Protein AF-A0A9P6MSM1-F1 (afdb_monomer_lite)

Sequence (185 aa):
TCLTVTEFERSWFKVGVAPETLRKTNLGSLKVGDAVNLERAMNAHTRFGGHMVQGHVDTTVSILSREDDGNAITFVFKVPEEYKELMNYIVPKGFICLDGTSLTVIDVDDVQRTFSIMMIAYTQTRVVMPRKALGDQVNVEVDMMGKYASKGVEAMIKRFLDGEEGEHMVAKVLDRVLAKRASSQ

Structure (mmCIF, N/CA/C/O backbone):
data_AF-A0A9P6MSM1-F1
#
_entry.id   AF-A0A9P6MSM1-F1
#
loop_
_atom_site.group_PDB
_atom_site.id
_atom_site.type_symbol
_atom_site.label_atom_id
_atom_site.label_alt_id
_atom_site.label_comp_id
_atom_site.label_asym_id
_atom_site.label_entity_id
_atom_site.label_seq_id
_atom_site.pdbx_PDB_ins_code
_atom_site.Cartn_x
_atom_site.Cartn_y
_atom_site.Cartn_z
_atom_site.occupancy
_atom_site.B_iso_or_equiv
_atom_site.auth_seq_id
_atom_site.auth_comp_id
_atom_site.auth_asym_id
_atom_site.auth_atom_id
_atom_site.pdbx_PDB_model_num
ATOM 1 N N . THR A 1 1 ? 8.212 2.099 -0.869 1.00 96.94 1 THR A N 1
ATOM 2 C CA . THR A 1 1 ? 9.236 2.114 0.194 1.00 96.94 1 THR A CA 1
ATOM 3 C C . THR A 1 1 ? 10.310 3.122 -0.141 1.00 96.94 1 THR A C 1
ATOM 5 O O . THR A 1 1 ? 10.923 2.995 -1.194 1.00 96.94 1 THR A O 1
ATOM 8 N N . CYS A 1 2 ? 10.523 4.123 0.710 1.00 97.38 2 CYS A N 1
ATOM 9 C CA . CYS A 1 2 ? 11.590 5.109 0.556 1.00 97.38 2 CYS A CA 1
ATOM 10 C C . CYS A 1 2 ? 12.937 4.476 0.927 1.00 97.38 2 CYS A C 1
ATOM 12 O O . CYS A 1 2 ? 13.056 3.856 1.983 1.00 97.38 2 CYS A O 1
ATOM 14 N N . LEU A 1 3 ? 13.934 4.604 0.049 1.00 97.94 3 LEU A N 1
ATOM 15 C CA . LEU A 1 3 ? 15.280 4.064 0.232 1.00 97.94 3 LEU A CA 1
ATOM 16 C C . LEU A 1 3 ? 16.320 5.058 -0.287 1.00 97.94 3 LEU A C 1
ATOM 18 O O . LEU A 1 3 ? 16.077 5.777 -1.257 1.00 97.94 3 LEU A O 1
ATOM 22 N N . THR A 1 4 ? 17.498 5.054 0.333 1.00 97.75 4 THR A N 1
ATOM 23 C CA . THR A 1 4 ? 18.610 5.931 -0.047 1.00 97.75 4 THR A CA 1
ATOM 24 C C . THR A 1 4 ? 19.557 5.210 -0.996 1.00 97.75 4 THR A C 1
ATOM 26 O O . THR A 1 4 ? 20.070 4.135 -0.677 1.00 97.75 4 THR A O 1
ATOM 29 N N . VAL A 1 5 ? 19.810 5.821 -2.155 1.00 98.00 5 VAL A N 1
ATOM 30 C CA . VAL A 1 5 ? 20.806 5.345 -3.121 1.00 98.00 5 VAL A CA 1
ATOM 31 C C . VAL A 1 5 ? 22.205 5.483 -2.521 1.00 98.00 5 VAL A C 1
ATOM 33 O O . VAL A 1 5 ? 22.589 6.572 -2.101 1.00 98.00 5 VAL A O 1
ATOM 36 N N . THR A 1 6 ? 22.967 4.390 -2.494 1.00 98.19 6 THR A N 1
ATOM 37 C CA . THR A 1 6 ? 24.360 4.370 -2.014 1.00 98.19 6 THR A CA 1
ATOM 38 C C . THR A 1 6 ? 25.368 4.405 -3.159 1.00 98.19 6 THR A C 1
ATOM 40 O O . THR A 1 6 ? 26.454 4.947 -2.997 1.00 98.19 6 THR A O 1
ATOM 43 N N . GLU A 1 7 ? 25.009 3.845 -4.317 1.00 98.44 7 GLU A N 1
ATOM 44 C CA . GLU A 1 7 ? 25.809 3.828 -5.549 1.00 98.44 7 GLU A CA 1
ATOM 45 C C . GLU A 1 7 ? 24.862 3.809 -6.759 1.00 98.44 7 GLU A C 1
ATOM 47 O O . GLU A 1 7 ? 23.778 3.228 -6.669 1.00 98.44 7 GLU A O 1
ATOM 52 N N . PHE A 1 8 ? 25.239 4.409 -7.890 1.00 98.31 8 PHE A N 1
ATOM 53 C CA . PHE A 1 8 ? 24.447 4.334 -9.120 1.00 98.31 8 PHE A CA 1
ATOM 54 C C . PHE A 1 8 ? 25.287 4.539 -10.379 1.00 98.31 8 PHE A C 1
ATOM 56 O O . PHE A 1 8 ? 26.340 5.165 -10.349 1.00 98.31 8 PHE A O 1
ATOM 63 N N . GLU A 1 9 ? 24.749 4.046 -11.487 1.00 98.06 9 GLU A N 1
ATOM 64 C CA . GLU A 1 9 ? 25.212 4.267 -12.853 1.00 98.06 9 GLU A CA 1
ATOM 65 C C . GLU A 1 9 ? 24.013 4.610 -13.747 1.00 98.06 9 GLU A C 1
ATOM 67 O O . GLU A 1 9 ? 22.873 4.721 -13.294 1.00 98.06 9 GLU A O 1
ATOM 72 N N . ARG A 1 10 ? 24.241 4.748 -15.058 1.00 96.44 10 ARG A N 1
ATOM 73 C CA . ARG A 1 10 ? 23.190 5.107 -16.028 1.00 96.44 10 ARG A CA 1
ATOM 74 C C . ARG A 1 10 ? 21.962 4.181 -16.007 1.00 96.44 10 ARG A C 1
ATOM 76 O O . ARG A 1 10 ? 20.865 4.642 -16.315 1.00 96.44 10 ARG A O 1
ATOM 83 N N . SER A 1 11 ? 22.139 2.893 -15.714 1.00 96.12 11 SER A N 1
ATOM 84 C CA . SER A 1 11 ? 21.084 1.870 -15.823 1.00 96.12 11 SER A CA 1
ATOM 85 C C . SER A 1 11 ? 20.820 1.083 -14.540 1.00 96.12 11 SER A C 1
ATOM 87 O O . SER A 1 11 ? 19.964 0.201 -14.548 1.00 96.12 11 SER A O 1
ATOM 89 N N . TRP A 1 12 ? 21.529 1.372 -13.447 1.00 97.62 12 TRP A N 1
ATOM 90 C CA . TRP A 1 12 ? 21.337 0.678 -12.176 1.00 97.62 12 TRP A CA 1
ATOM 91 C C . TRP A 1 12 ? 21.622 1.597 -10.992 1.00 97.62 12 TRP A C 1
ATOM 93 O O . TRP A 1 12 ? 22.351 2.577 -11.103 1.00 97.62 12 TRP A O 1
ATOM 103 N N . PHE A 1 13 ? 21.051 1.257 -9.844 1.00 98.38 13 PHE A N 1
ATOM 104 C CA . PHE A 1 13 ? 21.365 1.882 -8.568 1.00 98.38 13 PHE A CA 1
ATOM 105 C C . PHE A 1 13 ? 21.333 0.824 -7.461 1.00 98.38 13 PHE A C 1
ATOM 107 O O . PHE A 1 13 ? 20.698 -0.222 -7.602 1.00 98.38 13 PHE A O 1
ATOM 114 N N . LYS A 1 14 ? 22.050 1.085 -6.372 1.00 98.25 14 LYS A N 1
ATOM 115 C CA . LYS A 1 14 ? 22.139 0.242 -5.179 1.00 98.25 14 LYS A CA 1
ATOM 116 C C . LYS A 1 14 ? 21.557 1.000 -3.996 1.00 98.25 14 LYS A C 1
ATOM 118 O O . LYS A 1 14 ? 21.758 2.205 -3.863 1.00 98.25 14 LYS A O 1
ATOM 123 N N . VAL A 1 15 ? 20.853 0.276 -3.138 1.00 98.31 15 VAL A N 1
ATOM 124 C CA . VAL A 1 15 ? 20.252 0.786 -1.905 1.00 98.31 15 VAL A CA 1
ATOM 125 C C . VAL A 1 15 ? 20.604 -0.138 -0.750 1.00 98.31 15 VAL A C 1
ATOM 127 O O . VAL A 1 15 ? 20.690 -1.354 -0.922 1.00 98.31 15 VAL A O 1
ATOM 130 N N . GLY A 1 16 ? 20.786 0.438 0.434 1.00 97.31 16 GLY A N 1
ATOM 131 C CA . GLY A 1 16 ? 20.803 -0.323 1.680 1.00 97.31 16 GLY A CA 1
ATOM 132 C C . GLY A 1 16 ? 19.377 -0.529 2.185 1.00 97.31 16 GLY A C 1
ATOM 133 O O . GLY A 1 16 ? 18.581 0.408 2.167 1.00 97.31 16 GLY A O 1
ATOM 134 N N . VAL A 1 17 ? 19.054 -1.736 2.653 1.00 97.56 17 VAL A N 1
ATOM 135 C CA . VAL A 1 17 ? 17.736 -2.047 3.225 1.00 97.56 17 VAL A CA 1
ATOM 136 C C . VAL A 1 17 ? 17.914 -2.456 4.681 1.00 97.56 17 VAL A C 1
ATOM 138 O O . VAL A 1 17 ? 18.575 -3.448 4.984 1.00 97.56 17 VAL A O 1
ATOM 141 N N . ALA A 1 18 ? 17.352 -1.664 5.593 1.00 97.19 18 ALA A N 1
ATOM 142 C CA . ALA A 1 18 ? 17.444 -1.930 7.022 1.00 97.19 18 ALA A CA 1
ATOM 143 C C . ALA A 1 18 ? 16.576 -3.141 7.422 1.00 97.19 18 ALA A C 1
ATOM 145 O O . ALA A 1 18 ? 15.555 -3.401 6.778 1.00 97.19 18 ALA A O 1
ATOM 146 N N . PRO A 1 19 ? 16.903 -3.845 8.526 1.00 97.19 19 PRO A N 1
ATOM 147 C CA . PRO A 1 19 ? 16.102 -4.973 9.004 1.00 97.19 19 PRO A CA 1
ATOM 148 C C . PRO A 1 19 ? 14.625 -4.637 9.237 1.00 97.19 19 PRO A C 1
ATOM 150 O O . PRO A 1 19 ? 13.767 -5.464 8.954 1.00 97.19 19 PRO A O 1
ATOM 153 N N . GLU A 1 20 ? 14.314 -3.427 9.711 1.00 95.94 20 GLU A N 1
ATOM 154 C CA . GLU A 1 20 ? 12.921 -3.004 9.899 1.00 95.94 20 GLU A CA 1
ATOM 155 C C . GLU A 1 20 ? 12.161 -2.945 8.572 1.00 95.94 20 GLU A C 1
ATOM 157 O O . GLU A 1 20 ? 11.070 -3.494 8.448 1.00 95.94 20 GLU A O 1
ATOM 162 N N . THR A 1 21 ? 12.779 -2.373 7.537 1.00 97.38 21 THR A N 1
ATOM 163 C CA . THR A 1 21 ? 12.205 -2.343 6.191 1.00 97.38 21 THR A CA 1
ATOM 164 C C . THR A 1 21 ? 11.982 -3.754 5.649 1.00 97.38 21 THR A C 1
ATOM 166 O O . THR A 1 21 ? 10.931 -4.023 5.077 1.00 97.38 21 THR A O 1
ATOM 169 N N . LEU A 1 22 ? 12.924 -4.678 5.863 1.00 97.44 22 LEU A N 1
ATOM 170 C CA . LEU A 1 22 ? 12.764 -6.073 5.436 1.00 97.44 22 LEU A CA 1
ATOM 171 C C . LEU A 1 22 ? 11.600 -6.781 6.144 1.00 97.44 22 LEU A C 1
ATOM 173 O O . LEU A 1 22 ? 10.945 -7.610 5.525 1.00 97.44 22 LEU A O 1
ATOM 177 N N . ARG A 1 23 ? 11.327 -6.459 7.415 1.00 96.25 23 ARG A N 1
ATOM 178 C CA . ARG A 1 23 ? 10.205 -7.042 8.173 1.00 96.25 23 ARG A CA 1
ATOM 179 C C . ARG A 1 23 ? 8.848 -6.466 7.781 1.00 96.25 23 ARG A C 1
ATOM 181 O O . ARG A 1 23 ? 7.852 -7.173 7.860 1.00 96.25 23 ARG A O 1
ATOM 188 N N . LYS A 1 24 ? 8.801 -5.182 7.421 1.00 96.88 24 LYS A N 1
ATOM 189 C CA . LYS A 1 24 ? 7.556 -4.446 7.145 1.00 96.88 24 LYS A CA 1
ATOM 190 C C . LYS A 1 24 ? 7.115 -4.489 5.685 1.00 96.88 24 LYS A C 1
ATOM 192 O O . LYS A 1 24 ? 6.003 -4.072 5.382 1.00 96.88 24 LYS A O 1
ATOM 197 N N . THR A 1 25 ? 7.982 -4.940 4.780 1.00 98.38 25 THR A N 1
ATOM 198 C CA . THR A 1 25 ? 7.756 -4.857 3.333 1.00 98.38 25 THR A CA 1
ATOM 199 C C . THR A 1 25 ? 7.995 -6.192 2.638 1.00 98.38 25 THR A C 1
ATOM 201 O O . THR A 1 25 ? 8.687 -7.068 3.149 1.00 98.38 25 THR A O 1
ATOM 204 N N . ASN A 1 26 ? 7.503 -6.318 1.409 1.00 97.44 26 ASN A N 1
ATOM 205 C CA . ASN A 1 26 ? 7.779 -7.457 0.533 1.00 97.44 26 ASN A CA 1
ATOM 206 C C . ASN A 1 26 ? 9.215 -7.470 -0.042 1.00 97.44 26 ASN A C 1
ATOM 208 O O . ASN A 1 26 ? 9.568 -8.390 -0.781 1.00 97.44 26 ASN A O 1
ATOM 212 N N . LEU A 1 27 ? 10.074 -6.499 0.309 1.00 97.56 27 LEU A N 1
ATOM 213 C CA . LEU A 1 27 ? 11.449 -6.432 -0.199 1.00 97.56 27 LEU A CA 1
ATOM 214 C C . LEU A 1 27 ? 12.302 -7.627 0.245 1.00 97.56 27 LEU A C 1
ATOM 216 O O . LEU A 1 27 ? 13.197 -8.037 -0.487 1.00 97.56 27 LEU A O 1
ATOM 220 N N . GLY A 1 28 ? 12.016 -8.212 1.414 1.00 95.19 28 GLY A N 1
ATOM 221 C CA . GLY A 1 28 ? 12.749 -9.375 1.925 1.00 95.19 28 GLY A CA 1
ATOM 222 C C . GLY A 1 28 ? 12.537 -10.661 1.123 1.00 95.19 28 GLY A C 1
ATOM 223 O O . GLY A 1 28 ? 13.353 -11.574 1.219 1.00 95.19 28 GLY A O 1
ATOM 224 N N . SER A 1 29 ? 11.471 -10.734 0.320 1.00 95.12 29 SER A N 1
ATOM 225 C CA . SER A 1 29 ? 11.184 -11.885 -0.546 1.00 95.12 29 SER A CA 1
ATOM 226 C C . SER A 1 29 ? 11.697 -11.738 -1.979 1.00 95.12 29 SER A C 1
ATOM 228 O O . SER A 1 29 ? 11.616 -12.705 -2.737 1.00 95.12 29 SER A O 1
ATOM 230 N N . LEU A 1 30 ? 12.210 -10.560 -2.355 1.00 96.69 30 LEU A N 1
ATOM 231 C CA . LEU A 1 30 ? 12.637 -10.295 -3.726 1.00 96.69 30 LEU A CA 1
ATOM 232 C C . LEU A 1 30 ? 13.875 -11.107 -4.112 1.00 96.69 30 LEU A C 1
ATOM 234 O O . LEU A 1 30 ? 14.799 -11.309 -3.321 1.00 96.69 30 LEU A O 1
ATOM 238 N N . LYS A 1 31 ? 13.910 -11.524 -5.373 1.00 96.75 31 LYS A N 1
ATOM 239 C CA . LYS A 1 31 ? 15.008 -12.250 -6.008 1.00 96.75 31 LYS A CA 1
ATOM 240 C C . LYS A 1 31 ? 15.515 -11.492 -7.228 1.00 96.75 31 LYS A C 1
ATOM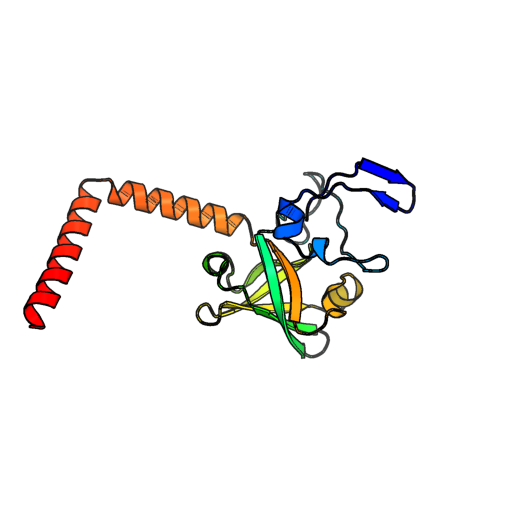 242 O O . LYS A 1 31 ? 14.861 -10.603 -7.771 1.00 96.75 31 LYS A O 1
ATOM 247 N N . VAL A 1 32 ? 16.709 -11.865 -7.684 1.00 97.38 32 VAL A N 1
ATOM 248 C CA . VAL A 1 32 ? 17.248 -11.364 -8.954 1.00 97.38 32 VAL A CA 1
ATOM 249 C C . VAL A 1 32 ? 16.262 -11.690 -10.078 1.00 97.38 32 VAL A C 1
ATOM 251 O O . VAL A 1 32 ? 15.905 -12.850 -10.266 1.00 97.38 32 VAL A O 1
ATOM 254 N N . GLY A 1 33 ? 15.852 -10.662 -10.822 1.00 96.75 33 GLY A N 1
ATOM 255 C CA . GLY A 1 33 ? 14.869 -10.766 -11.902 1.00 96.75 33 GLY A CA 1
ATOM 256 C C . GLY A 1 33 ? 13.472 -10.258 -11.536 1.00 96.75 33 GLY A C 1
ATOM 257 O O . GLY A 1 33 ? 12.689 -9.987 -12.447 1.00 96.75 33 GLY A O 1
ATOM 258 N N . ASP A 1 34 ? 13.174 -10.059 -10.249 1.00 97.12 34 ASP A N 1
ATOM 259 C CA . ASP A 1 34 ? 11.887 -9.504 -9.833 1.00 97.12 34 ASP A CA 1
ATOM 260 C C . ASP A 1 34 ? 11.754 -8.034 -10.247 1.00 97.12 34 ASP A C 1
ATOM 262 O O . ASP A 1 34 ? 12.689 -7.234 -10.153 1.00 97.12 34 ASP A O 1
ATOM 266 N N . ALA A 1 35 ? 10.556 -7.669 -10.703 1.00 96.94 35 ALA A N 1
ATOM 267 C CA . ALA A 1 35 ? 10.227 -6.296 -11.051 1.00 96.94 35 ALA A CA 1
ATOM 268 C C . ALA A 1 35 ? 9.755 -5.518 -9.815 1.00 96.94 35 ALA A C 1
ATOM 270 O O . ALA A 1 35 ? 9.014 -6.040 -8.982 1.00 96.94 35 ALA A O 1
ATOM 271 N N . VAL A 1 36 ? 10.113 -4.236 -9.747 1.00 97.75 36 VAL A N 1
ATOM 272 C CA . VAL A 1 36 ? 9.666 -3.304 -8.703 1.00 97.75 36 VAL A CA 1
ATOM 273 C C . VAL A 1 36 ? 9.123 -2.021 -9.324 1.00 97.75 36 VAL A C 1
ATOM 275 O O . VAL A 1 36 ? 9.580 -1.592 -10.386 1.00 97.75 36 VAL A O 1
ATOM 278 N N . ASN A 1 37 ? 8.160 -1.390 -8.653 1.00 98.25 37 ASN A N 1
ATOM 279 C CA . ASN A 1 37 ? 7.750 -0.028 -8.983 1.00 98.25 37 ASN A CA 1
ATOM 280 C C . ASN A 1 37 ? 8.815 0.957 -8.484 1.00 98.25 37 ASN A C 1
ATOM 282 O O . ASN A 1 37 ? 9.341 0.795 -7.382 1.00 98.25 37 ASN A O 1
ATOM 286 N N . LEU A 1 38 ? 9.109 1.987 -9.277 1.00 97.56 38 LEU A N 1
ATOM 287 C CA . LEU A 1 38 ? 10.074 3.028 -8.933 1.00 97.56 38 LEU A CA 1
ATOM 288 C C . LEU A 1 38 ? 9.452 4.406 -9.127 1.00 97.56 38 LEU A C 1
ATOM 290 O O . LEU A 1 38 ? 8.917 4.713 -10.191 1.00 97.56 38 LEU A O 1
ATOM 294 N N . GLU A 1 39 ? 9.605 5.255 -8.120 1.00 95.56 39 GLU A N 1
ATOM 295 C CA . GLU A 1 39 ? 9.261 6.670 -8.170 1.00 95.56 39 GLU A CA 1
ATOM 296 C C . GLU A 1 39 ? 10.411 7.470 -7.552 1.00 95.56 39 GLU A C 1
ATOM 298 O O . GLU A 1 39 ? 10.993 7.070 -6.543 1.00 95.56 39 GLU A O 1
ATOM 303 N N . ARG A 1 40 ? 10.791 8.584 -8.186 1.00 94.56 40 ARG A N 1
ATOM 304 C CA . ARG A 1 40 ? 11.812 9.487 -7.638 1.00 94.56 40 ARG A CA 1
ATOM 305 C C . ARG A 1 40 ? 11.180 10.383 -6.582 1.00 94.56 40 ARG A C 1
ATOM 307 O O . ARG A 1 40 ? 10.042 10.805 -6.753 1.00 94.56 40 ARG A O 1
ATOM 314 N N . ALA A 1 41 ? 11.957 10.759 -5.567 1.00 92.00 41 ALA A N 1
ATOM 315 C CA . ALA A 1 41 ? 11.545 11.796 -4.630 1.00 92.00 41 ALA A CA 1
ATOM 316 C C . ALA A 1 41 ? 11.120 13.063 -5.392 1.00 92.00 41 ALA A C 1
ATOM 318 O O . ALA A 1 41 ? 11.838 13.552 -6.272 1.00 92.00 41 ALA A O 1
ATOM 319 N N . MET A 1 42 ? 9.928 13.561 -5.074 1.00 87.00 42 MET A N 1
ATOM 320 C CA . MET A 1 42 ? 9.352 14.723 -5.736 1.00 87.00 42 MET A CA 1
ATOM 321 C C . MET A 1 42 ? 9.913 16.017 -5.150 1.00 87.00 42 MET A C 1
ATOM 323 O O . MET A 1 42 ? 10.142 16.127 -3.946 1.00 87.00 42 MET A O 1
ATOM 327 N N . ASN A 1 43 ? 10.100 17.028 -6.000 1.00 84.38 43 ASN A N 1
ATOM 328 C CA . ASN A 1 43 ? 10.367 18.380 -5.518 1.00 84.38 43 ASN A CA 1
ATOM 329 C C . ASN A 1 43 ? 9.057 19.045 -5.044 1.00 84.38 43 ASN A C 1
ATOM 331 O O . ASN A 1 43 ? 7.969 18.699 -5.510 1.00 84.38 43 ASN A O 1
ATOM 335 N N . ALA A 1 44 ? 9.164 20.037 -4.158 1.00 78.88 44 ALA A N 1
ATOM 336 C CA . ALA A 1 44 ? 8.009 20.706 -3.550 1.00 78.88 44 ALA A CA 1
ATOM 337 C C . ALA A 1 44 ? 7.135 21.512 -4.537 1.00 78.88 44 ALA A C 1
ATOM 339 O O . ALA A 1 44 ? 6.014 21.880 -4.202 1.00 78.88 44 ALA A O 1
ATOM 340 N N . HIS A 1 45 ? 7.635 21.797 -5.743 1.00 82.88 45 HIS A N 1
ATOM 341 C CA . HIS A 1 45 ? 6.950 22.608 -6.756 1.00 82.88 45 HIS A CA 1
ATOM 342 C C . HIS A 1 45 ? 6.331 21.769 -7.884 1.00 82.88 45 HIS A C 1
ATOM 344 O O . HIS A 1 45 ? 5.778 22.320 -8.835 1.00 82.88 45 HIS A O 1
ATOM 350 N N . THR A 1 46 ? 6.439 20.441 -7.812 1.00 80.69 46 THR A N 1
ATOM 351 C CA . THR A 1 46 ? 5.873 19.545 -8.821 1.00 80.69 46 THR A CA 1
ATOM 352 C C . THR A 1 46 ? 4.392 19.318 -8.550 1.00 80.69 46 THR A C 1
ATOM 354 O O . THR A 1 46 ? 3.918 19.369 -7.418 1.00 80.69 46 THR A O 1
ATOM 357 N N . ARG A 1 47 ? 3.639 19.043 -9.615 1.00 79.81 47 ARG A N 1
ATOM 358 C CA . ARG A 1 47 ? 2.235 18.656 -9.518 1.00 79.81 47 ARG A CA 1
ATOM 359 C C . ARG A 1 47 ? 2.091 17.292 -8.839 1.00 79.81 47 ARG A C 1
ATOM 361 O O . ARG A 1 47 ? 2.593 16.296 -9.351 1.00 79.81 47 ARG A O 1
ATOM 368 N N . PHE A 1 48 ? 1.309 17.239 -7.767 1.00 79.06 48 PHE A N 1
ATOM 369 C CA . PHE A 1 48 ? 0.851 15.992 -7.159 1.00 79.06 48 PHE A CA 1
ATOM 370 C C . PHE A 1 48 ? -0.270 15.395 -8.019 1.00 79.06 48 PHE A C 1
ATOM 372 O O . PHE A 1 48 ? -1.358 15.960 -8.121 1.00 79.06 48 PHE A O 1
ATOM 379 N N . GLY A 1 49 ? 0.027 14.293 -8.714 1.00 77.06 49 GLY A N 1
ATOM 380 C CA . GLY A 1 49 ? -0.938 13.567 -9.553 1.00 77.06 49 GLY A CA 1
ATOM 381 C C . GLY A 1 49 ? -1.783 12.534 -8.798 1.00 77.06 49 GLY A C 1
ATOM 382 O O . GLY A 1 49 ? -2.702 11.969 -9.382 1.00 77.06 49 GLY A O 1
ATOM 383 N N . GLY A 1 50 ? -1.465 12.291 -7.525 1.00 86.19 50 GLY A N 1
ATOM 384 C CA . GLY A 1 50 ? -2.182 11.409 -6.606 1.00 86.19 50 GLY A CA 1
ATOM 385 C C . GLY A 1 50 ? -2.333 12.088 -5.246 1.00 86.19 50 GLY A C 1
ATOM 386 O O . GLY A 1 50 ? -2.788 13.227 -5.177 1.00 86.19 50 GLY A O 1
ATOM 387 N N . HIS A 1 51 ? -1.896 11.416 -4.184 1.00 93.56 51 HIS A N 1
ATOM 388 C CA . HIS A 1 51 ? -1.843 11.962 -2.826 1.00 93.56 51 HIS A CA 1
ATOM 389 C C . HIS A 1 51 ? -0.405 12.039 -2.301 1.00 93.56 51 HIS A C 1
ATOM 391 O O . HIS A 1 51 ? 0.545 11.687 -3.001 1.00 93.56 51 HIS A O 1
ATOM 397 N N . MET A 1 52 ? -0.237 12.539 -1.076 1.00 92.38 52 MET A N 1
ATOM 398 C CA . MET A 1 52 ? 1.070 12.607 -0.429 1.00 92.38 52 MET A CA 1
ATOM 399 C C . MET A 1 52 ? 1.495 11.214 0.047 1.00 92.38 52 MET A C 1
ATOM 401 O O . MET A 1 52 ? 0.935 10.695 1.008 1.00 92.38 52 MET A O 1
ATOM 405 N N . VAL A 1 53 ? 2.508 10.646 -0.606 1.00 95.12 53 VAL A N 1
ATOM 406 C CA . VAL A 1 53 ? 3.123 9.363 -0.245 1.00 95.12 53 VAL A CA 1
ATOM 407 C C . VAL A 1 53 ? 4.502 9.637 0.352 1.00 95.12 53 VAL A C 1
ATOM 409 O O . VAL A 1 53 ? 5.349 10.263 -0.282 1.00 95.12 53 VAL A O 1
ATOM 412 N N . GLN A 1 54 ? 4.737 9.185 1.581 1.00 94.94 54 GLN A N 1
ATOM 413 C CA . GLN A 1 54 ? 6.028 9.299 2.265 1.00 94.94 54 GLN A CA 1
ATOM 414 C C . GLN A 1 54 ? 7.000 8.191 1.847 1.00 94.94 54 GLN A C 1
ATOM 416 O O . GLN A 1 54 ? 8.216 8.353 1.944 1.00 94.94 54 GLN A O 1
ATOM 421 N N . GLY A 1 55 ? 6.474 7.046 1.408 1.00 96.38 55 GLY A N 1
ATOM 422 C CA . GLY A 1 55 ? 7.246 5.830 1.182 1.00 96.38 55 GLY A CA 1
ATOM 423 C C . GLY A 1 55 ? 7.508 5.047 2.473 1.00 96.38 55 GLY A C 1
ATOM 424 O O . GLY A 1 55 ? 8.372 4.163 2.478 1.00 96.38 55 GLY A O 1
ATOM 425 N N . HIS A 1 56 ? 6.783 5.350 3.550 1.00 97.25 56 HIS A N 1
ATOM 426 C CA . HIS A 1 56 ? 6.846 4.661 4.835 1.00 97.25 56 HIS A CA 1
ATOM 427 C C . HIS A 1 56 ? 5.748 3.600 4.902 1.00 97.25 56 HIS A C 1
ATOM 429 O O . HIS A 1 56 ? 4.635 3.859 5.347 1.00 97.25 56 HIS A O 1
ATOM 435 N N . VAL A 1 57 ? 6.085 2.399 4.434 1.00 98.31 57 VAL A N 1
ATOM 436 C CA . VAL A 1 57 ? 5.168 1.255 4.414 1.00 98.31 57 VAL A CA 1
ATOM 437 C C . VAL A 1 57 ? 4.776 0.867 5.839 1.00 98.31 57 VAL A C 1
ATOM 439 O O . VAL A 1 57 ? 5.644 0.684 6.694 1.00 98.31 57 VAL A O 1
ATOM 442 N N . ASP A 1 58 ? 3.475 0.709 6.070 1.00 98.25 58 ASP A N 1
ATOM 443 C CA . ASP A 1 58 ? 2.915 0.309 7.360 1.00 98.25 58 ASP A CA 1
ATOM 444 C C . ASP A 1 58 ? 3.032 -1.203 7.581 1.00 98.25 58 ASP A C 1
ATOM 446 O O . ASP A 1 58 ? 3.417 -1.660 8.662 1.00 98.25 58 ASP A O 1
ATOM 450 N N . THR A 1 59 ? 2.692 -1.975 6.544 1.00 98.38 59 THR A N 1
ATOM 451 C CA . THR A 1 59 ? 2.734 -3.443 6.513 1.00 98.38 59 THR A CA 1
ATOM 452 C C . THR A 1 59 ? 2.562 -3.962 5.075 1.00 98.38 59 THR A C 1
ATOM 454 O O . THR A 1 59 ? 2.540 -3.182 4.118 1.00 98.38 59 THR A O 1
ATOM 457 N N . THR A 1 60 ? 2.400 -5.274 4.904 1.00 98.56 60 THR A N 1
ATOM 458 C CA . THR A 1 60 ? 1.941 -5.895 3.65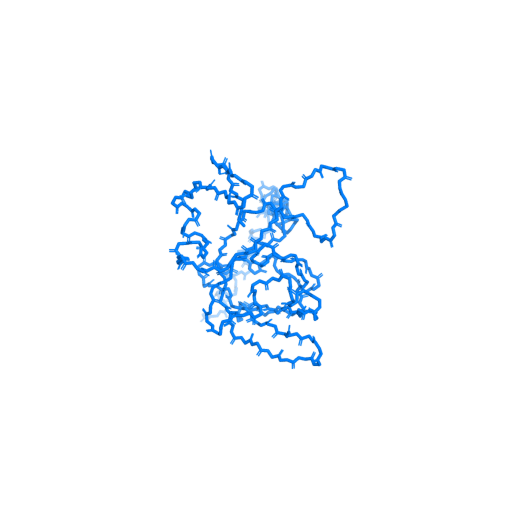8 1.00 98.56 60 THR A CA 1
ATOM 459 C C . THR A 1 60 ? 0.497 -6.381 3.763 1.00 98.56 60 THR A C 1
ATOM 461 O O . THR A 1 60 ? 0.030 -6.797 4.821 1.00 98.56 60 THR A O 1
ATOM 464 N N . VAL A 1 61 ? -0.213 -6.354 2.638 1.00 98.75 61 VAL A N 1
ATOM 465 C CA . VAL A 1 61 ? -1.550 -6.940 2.469 1.00 98.75 61 VAL A CA 1
ATOM 466 C C . VAL A 1 61 ? -1.495 -8.042 1.419 1.00 98.75 61 VAL A C 1
ATOM 468 O O . VAL A 1 61 ? -0.668 -7.991 0.507 1.00 98.75 61 VAL A O 1
ATOM 471 N N . SER A 1 62 ? -2.384 -9.026 1.528 1.00 98.50 62 SER A N 1
ATOM 472 C CA . SER A 1 62 ? -2.481 -10.111 0.540 1.00 98.50 62 SER A CA 1
ATOM 473 C C . SER A 1 62 ? -3.590 -9.845 -0.471 1.00 98.50 62 SER A C 1
ATOM 475 O O . SER A 1 62 ? -4.648 -9.333 -0.104 1.00 98.50 62 SER A O 1
ATOM 477 N N . ILE A 1 63 ? -3.359 -10.206 -1.735 1.00 98.75 63 ILE A N 1
ATOM 478 C CA . ILE A 1 63 ? -4.394 -10.181 -2.777 1.00 98.75 63 ILE A CA 1
ATOM 479 C C . ILE A 1 63 ? -5.334 -11.372 -2.559 1.00 98.75 63 ILE A C 1
ATOM 481 O O . ILE A 1 63 ? -4.917 -12.519 -2.712 1.00 98.75 63 ILE A O 1
ATOM 485 N N . LEU A 1 64 ? -6.596 -11.111 -2.221 1.00 98.44 64 LEU A N 1
ATOM 486 C CA . LEU A 1 64 ? -7.619 -12.150 -2.067 1.00 98.44 64 LEU A CA 1
ATOM 487 C C . LEU A 1 64 ? -8.308 -12.496 -3.381 1.00 98.44 64 LEU A C 1
ATOM 489 O O . LEU A 1 64 ? -8.551 -13.668 -3.655 1.00 98.44 64 LEU A O 1
ATOM 493 N N . SER A 1 65 ? -8.630 -11.484 -4.183 1.00 98.06 65 SER A N 1
ATOM 494 C CA . SER A 1 65 ? -9.250 -11.675 -5.489 1.00 98.06 65 SER A CA 1
ATOM 495 C C . SER A 1 65 ? -8.775 -10.624 -6.485 1.00 98.06 65 SER A C 1
ATOM 497 O O . SER A 1 65 ? -8.300 -9.542 -6.123 1.00 98.06 65 SER A O 1
ATOM 499 N N . ARG A 1 66 ? -8.879 -10.999 -7.759 1.00 97.00 66 ARG A N 1
ATOM 500 C CA . ARG A 1 66 ? -8.562 -10.186 -8.927 1.00 97.00 66 ARG A CA 1
ATOM 501 C C . ARG A 1 66 ? -9.578 -10.542 -10.004 1.00 97.00 66 ARG A C 1
ATOM 503 O O . ARG A 1 66 ? -9.530 -11.652 -10.529 1.00 97.00 66 ARG A O 1
ATOM 510 N N . GLU A 1 67 ? -10.468 -9.615 -10.317 1.00 97.06 67 GLU A N 1
ATOM 511 C CA . GLU A 1 67 ? -11.548 -9.815 -11.283 1.00 97.06 67 GLU A CA 1
ATOM 512 C C . GLU A 1 67 ? -11.467 -8.747 -12.370 1.00 97.06 67 GLU A C 1
ATOM 514 O O . GLU A 1 67 ? -11.283 -7.563 -12.077 1.00 97.06 67 GLU A O 1
ATOM 519 N N . ASP A 1 68 ? -11.564 -9.169 -13.628 1.00 96.25 68 ASP A N 1
ATOM 520 C CA . ASP A 1 68 ? -11.623 -8.240 -14.751 1.00 96.25 68 ASP A CA 1
ATOM 521 C C . ASP A 1 68 ? -13.019 -7.594 -14.781 1.00 96.25 68 ASP A C 1
ATOM 523 O O . ASP A 1 68 ? -14.036 -8.288 -14.821 1.00 96.25 68 ASP A O 1
ATOM 527 N N . ASP A 1 69 ? -13.064 -6.263 -14.776 1.00 92.06 69 ASP A N 1
ATOM 528 C CA . ASP A 1 69 ? -14.285 -5.460 -14.857 1.00 92.06 69 ASP A CA 1
ATOM 529 C C . ASP A 1 69 ? -14.183 -4.532 -16.074 1.00 92.06 69 ASP A C 1
ATOM 531 O O . ASP A 1 69 ? -13.575 -3.455 -16.044 1.00 92.06 69 ASP A O 1
ATOM 535 N N . GLY A 1 70 ? -14.693 -5.013 -17.209 1.00 94.75 70 GLY A N 1
ATOM 536 C CA . GLY A 1 70 ? -14.540 -4.346 -18.497 1.00 94.75 70 GLY A CA 1
ATOM 537 C C . GLY A 1 70 ? -13.066 -4.214 -18.894 1.00 94.75 70 GLY A C 1
ATOM 538 O O . GLY A 1 70 ? -12.418 -5.197 -19.240 1.00 94.75 70 GLY A O 1
ATOM 539 N N . ASN A 1 71 ? -12.541 -2.984 -18.893 1.00 94.38 71 ASN A N 1
ATOM 540 C CA . ASN A 1 71 ? -11.125 -2.702 -19.165 1.00 94.38 71 ASN A CA 1
ATOM 541 C C . ASN A 1 71 ? -10.299 -2.434 -17.895 1.00 94.38 71 ASN A C 1
ATOM 543 O O . ASN A 1 71 ? -9.110 -2.110 -17.988 1.00 94.38 71 ASN A O 1
ATOM 547 N N . ALA A 1 72 ? -10.921 -2.510 -16.723 1.00 97.25 72 ALA A N 1
ATOM 548 C CA . ALA A 1 72 ? -10.278 -2.355 -15.436 1.00 97.25 72 ALA A CA 1
ATOM 549 C C . ALA A 1 72 ? -10.113 -3.715 -14.747 1.00 97.25 72 ALA A C 1
ATOM 551 O O . ALA A 1 72 ? -10.668 -4.723 -15.173 1.00 97.25 72 ALA A O 1
ATOM 552 N N . ILE A 1 73 ? -9.322 -3.735 -13.679 1.00 97.94 73 ILE A N 1
ATOM 553 C CA . ILE A 1 73 ? -9.194 -4.902 -12.808 1.00 97.94 73 ILE A CA 1
ATOM 554 C C . ILE A 1 73 ? -9.570 -4.470 -11.400 1.00 97.94 73 ILE A C 1
ATOM 556 O O . ILE A 1 73 ? -8.952 -3.549 -10.855 1.00 97.94 73 ILE A O 1
ATOM 560 N N . THR A 1 74 ? -10.541 -5.149 -10.807 1.00 98.31 74 THR A N 1
ATOM 561 C CA . THR A 1 74 ? -10.896 -4.987 -9.401 1.00 98.31 74 THR A CA 1
ATOM 562 C C . THR A 1 74 ? -10.044 -5.930 -8.567 1.00 98.31 74 THR A C 1
ATOM 564 O O . THR A 1 74 ? -10.002 -7.136 -8.812 1.00 98.31 74 THR A O 1
ATOM 567 N N . PHE A 1 75 ? -9.346 -5.373 -7.581 1.00 98.69 75 PHE A N 1
ATOM 568 C CA . PHE A 1 75 ? -8.575 -6.140 -6.608 1.00 98.69 75 PHE A CA 1
ATOM 569 C C . PHE A 1 75 ? -9.214 -6.016 -5.236 1.00 98.69 75 PHE A C 1
ATOM 571 O O . PHE A 1 75 ? -9.582 -4.912 -4.832 1.00 98.69 75 PHE A O 1
ATOM 578 N N . VAL A 1 76 ? -9.265 -7.127 -4.505 1.00 98.75 76 VAL A N 1
ATOM 579 C CA . VAL A 1 76 ? -9.615 -7.150 -3.082 1.00 98.75 76 VAL A CA 1
ATOM 580 C C . VAL A 1 76 ? -8.393 -7.579 -2.289 1.00 98.75 76 VAL A C 1
ATOM 582 O O . VAL A 1 76 ? -7.753 -8.583 -2.610 1.00 98.75 76 VAL A O 1
ATOM 585 N N . PHE A 1 77 ? -8.081 -6.831 -1.237 1.00 98.88 77 PHE A N 1
ATOM 586 C CA . PHE A 1 77 ? -6.944 -7.084 -0.363 1.00 98.88 77 PHE A CA 1
ATOM 587 C C . PHE A 1 77 ? -7.403 -7.411 1.049 1.00 98.88 77 PHE A C 1
ATOM 589 O O . PHE A 1 77 ? -8.413 -6.884 1.512 1.00 98.88 77 PHE A O 1
ATOM 596 N N . LYS A 1 78 ? -6.626 -8.237 1.751 1.00 98.75 78 LYS A N 1
ATOM 597 C CA . LYS A 1 78 ? -6.817 -8.549 3.171 1.00 98.75 78 LYS A CA 1
ATOM 598 C C . LYS A 1 78 ? -5.709 -7.936 4.007 1.00 98.75 78 LYS A C 1
ATOM 600 O O . LYS A 1 78 ? -4.529 -8.216 3.771 1.00 98.75 78 LYS A O 1
ATOM 605 N N . VAL A 1 79 ? -6.113 -7.180 5.023 1.00 98.69 79 VAL A N 1
ATOM 606 C CA . VAL A 1 79 ? -5.224 -6.697 6.077 1.00 98.69 79 VAL A CA 1
ATOM 607 C C . VAL A 1 79 ? -4.977 -7.821 7.095 1.00 98.69 79 VAL A C 1
ATOM 609 O O . VAL A 1 79 ? -5.935 -8.459 7.562 1.00 98.69 79 VAL A O 1
ATOM 612 N N . PRO A 1 80 ? -3.705 -8.106 7.430 1.00 98.06 80 PRO A N 1
ATOM 613 C CA . PRO A 1 80 ? -3.357 -9.114 8.428 1.00 98.06 80 PRO A CA 1
ATOM 614 C C . PRO A 1 80 ? -3.896 -8.749 9.822 1.00 98.06 80 PRO A C 1
ATOM 616 O O . PRO A 1 80 ? -4.084 -7.577 10.148 1.00 98.06 80 PRO A O 1
ATOM 619 N N . GLU A 1 81 ? -4.186 -9.759 10.648 1.00 97.69 81 GLU A N 1
ATOM 620 C CA . GLU A 1 81 ? -4.838 -9.577 11.959 1.00 97.69 81 GLU A CA 1
ATOM 621 C C . GLU A 1 81 ? -4.019 -8.678 12.890 1.00 97.69 81 GLU A C 1
ATOM 623 O O . GLU A 1 81 ? -4.561 -7.785 13.538 1.00 97.69 81 GLU A O 1
ATOM 628 N N . GLU A 1 82 ? -2.703 -8.862 12.913 1.00 97.50 82 GLU A N 1
ATOM 629 C CA . GLU A 1 82 ? -1.787 -8.093 13.749 1.00 97.50 82 GLU A CA 1
ATOM 630 C C . GLU A 1 82 ? -1.682 -6.610 13.343 1.00 97.50 82 GLU A C 1
ATOM 632 O O . GLU A 1 82 ? -1.165 -5.802 14.113 1.00 97.50 82 GLU A O 1
ATOM 637 N N . TYR A 1 83 ? -2.238 -6.235 12.184 1.00 97.56 83 TYR A N 1
ATOM 638 C CA . TYR A 1 83 ? -2.369 -4.853 11.711 1.00 97.56 83 TYR A CA 1
ATOM 639 C C . TYR A 1 83 ? -3.829 -4.423 11.524 1.00 97.56 83 TYR A C 1
ATOM 641 O O . TYR A 1 83 ? -4.096 -3.493 10.769 1.00 97.56 83 TYR A O 1
ATOM 649 N N . LYS A 1 84 ? -4.795 -5.052 12.207 1.00 97.38 84 LYS A N 1
ATOM 650 C CA . LYS A 1 84 ? -6.224 -4.709 12.063 1.00 97.38 84 LYS A CA 1
ATOM 651 C C . LYS A 1 84 ? -6.543 -3.224 12.272 1.00 97.38 84 LYS A C 1
ATOM 653 O O . LYS A 1 84 ? -7.428 -2.704 11.607 1.00 97.38 84 LYS A O 1
ATOM 658 N N . GLU A 1 85 ? -5.795 -2.532 13.134 1.00 96.69 85 GLU A N 1
ATOM 659 C CA . GLU A 1 85 ? -5.982 -1.097 13.400 1.00 96.69 85 GLU A CA 1
ATOM 660 C C . GLU A 1 85 ? -5.705 -0.226 12.166 1.00 96.69 85 GLU A C 1
ATOM 662 O O . GLU A 1 85 ? -6.134 0.923 12.111 1.00 96.69 85 GLU A O 1
ATOM 667 N N . LEU A 1 86 ? -5.028 -0.771 11.146 1.00 97.38 86 LEU A N 1
ATOM 668 C CA . LEU A 1 86 ? -4.830 -0.102 9.864 1.00 97.38 86 LEU A CA 1
ATOM 669 C C . LEU A 1 86 ? -6.164 0.200 9.165 1.00 97.38 86 LEU A C 1
ATOM 671 O O . LEU A 1 86 ? -6.251 1.186 8.436 1.00 97.38 86 LEU A O 1
ATOM 675 N N . MET A 1 87 ? -7.202 -0.607 9.423 1.00 98.19 87 MET A N 1
ATOM 676 C CA . MET A 1 87 ? -8.546 -0.403 8.874 1.00 98.19 87 MET A CA 1
ATOM 677 C C . MET A 1 87 ? -9.128 0.962 9.259 1.00 98.19 87 MET A C 1
ATOM 679 O O . MET A 1 87 ? -9.786 1.585 8.433 1.00 98.19 87 MET A O 1
ATOM 683 N N . ASN A 1 88 ? -8.779 1.504 10.435 1.00 97.00 88 ASN A N 1
ATOM 684 C CA . ASN A 1 88 ? -9.228 2.830 10.887 1.00 97.00 88 ASN A CA 1
ATOM 685 C C . ASN A 1 88 ? -8.796 3.977 9.948 1.00 97.00 88 ASN A C 1
ATOM 687 O O . ASN A 1 88 ? -9.314 5.089 10.044 1.00 97.00 88 ASN A O 1
ATOM 691 N N . TYR A 1 89 ? -7.830 3.727 9.059 1.00 98.06 89 TYR A N 1
ATOM 692 C CA . TYR A 1 89 ? -7.284 4.709 8.122 1.00 98.06 89 TYR A CA 1
ATOM 693 C C . TYR A 1 89 ? -7.678 4.447 6.663 1.00 98.06 89 TYR A C 1
ATOM 695 O O . TYR A 1 89 ? -7.282 5.213 5.784 1.00 98.06 89 TYR A O 1
ATOM 703 N N . ILE A 1 90 ? -8.429 3.379 6.385 1.00 98.31 90 ILE A N 1
ATOM 704 C CA . ILE A 1 90 ? -8.839 2.991 5.034 1.00 98.31 90 ILE A CA 1
ATOM 705 C C . ILE A 1 90 ? -10.324 3.305 4.894 1.00 98.31 90 ILE A C 1
ATOM 707 O O . ILE A 1 90 ? -11.165 2.653 5.499 1.00 98.31 90 ILE A O 1
ATOM 711 N N . VAL A 1 91 ? -10.653 4.312 4.086 1.00 97.44 91 VAL A N 1
ATOM 712 C CA . VAL A 1 91 ? -12.037 4.778 3.914 1.00 97.44 91 VAL A CA 1
ATOM 713 C C . VAL A 1 91 ? -12.468 4.692 2.449 1.00 97.44 91 VAL A C 1
ATOM 715 O O . VAL A 1 91 ? -11.647 4.962 1.567 1.00 97.44 91 VAL A O 1
ATOM 718 N N . PRO A 1 92 ? -13.741 4.366 2.148 1.00 98.00 92 PRO A N 1
ATOM 719 C CA . PRO A 1 92 ? -14.264 4.413 0.785 1.00 98.00 92 PRO A CA 1
ATOM 720 C C . PRO A 1 92 ? -14.025 5.778 0.135 1.00 98.00 92 PRO A C 1
ATOM 722 O O . PRO A 1 92 ? -14.199 6.821 0.766 1.00 98.00 92 PRO A O 1
ATOM 725 N N . LYS A 1 93 ? -13.616 5.774 -1.138 1.00 97.31 93 LYS A N 1
ATOM 726 C CA . LYS A 1 93 ? -13.187 6.958 -1.911 1.00 97.31 93 LYS A CA 1
ATOM 727 C C . LYS A 1 93 ? -11.970 7.704 -1.345 1.00 97.31 93 LYS A C 1
ATOM 729 O O . LYS A 1 93 ? -11.590 8.732 -1.903 1.00 97.31 93 LYS A O 1
ATOM 734 N N . GLY A 1 94 ? -11.337 7.182 -0.297 1.00 97.44 94 GLY A N 1
ATOM 735 C CA . GLY A 1 94 ? -10.053 7.651 0.203 1.00 97.44 94 GLY A CA 1
ATOM 736 C C . GLY A 1 94 ? -8.888 7.212 -0.680 1.00 97.44 94 GLY A C 1
ATOM 737 O O . GLY A 1 94 ? -9.020 6.346 -1.554 1.00 97.44 94 GLY A O 1
ATOM 738 N N . PHE A 1 95 ? -7.730 7.818 -0.437 1.00 98.06 95 PHE A N 1
ATOM 739 C CA . PHE A 1 95 ? -6.482 7.403 -1.057 1.00 98.06 95 PHE A CA 1
ATOM 740 C C . PHE A 1 95 ? -5.816 6.265 -0.287 1.00 98.06 95 PHE A C 1
ATOM 742 O O . PHE A 1 95 ? -5.922 6.161 0.933 1.00 98.06 95 PHE A O 1
ATOM 749 N N . ILE A 1 96 ? -5.092 5.429 -1.025 1.00 98.56 96 ILE A N 1
ATOM 750 C CA . ILE A 1 96 ? -4.206 4.409 -0.473 1.00 98.56 96 ILE A CA 1
ATOM 751 C C . ILE A 1 96 ? -2.998 4.229 -1.391 1.00 98.56 96 ILE A C 1
ATOM 753 O O . ILE A 1 96 ? -3.111 4.361 -2.615 1.00 98.56 96 ILE A O 1
ATOM 757 N N . CYS A 1 97 ? -1.833 3.938 -0.820 1.00 98.56 97 CYS A N 1
ATOM 758 C CA . CYS A 1 97 ? -0.626 3.636 -1.575 1.00 98.56 97 CYS A CA 1
ATOM 759 C C . CYS A 1 97 ? -0.339 2.132 -1.519 1.00 98.56 97 CYS A C 1
ATOM 761 O O . CYS A 1 97 ? -0.112 1.572 -0.446 1.00 98.56 97 CYS A O 1
ATOM 763 N N . LEU A 1 98 ? -0.340 1.478 -2.684 1.00 98.69 98 LEU A N 1
ATOM 764 C CA . LEU A 1 98 ? -0.074 0.045 -2.821 1.00 98.69 98 LEU A CA 1
ATOM 765 C C . LEU A 1 98 ? 1.126 -0.193 -3.739 1.00 98.69 98 LEU A C 1
ATOM 767 O O . LEU A 1 98 ? 1.109 0.193 -4.909 1.00 98.69 98 LEU A O 1
ATOM 771 N N . ASP A 1 99 ? 2.190 -0.795 -3.204 1.00 98.44 99 ASP A N 1
ATOM 772 C CA . ASP A 1 99 ? 3.496 -0.928 -3.867 1.00 98.44 99 ASP A CA 1
ATOM 773 C C . ASP A 1 99 ? 3.972 0.392 -4.512 1.00 98.44 99 ASP A C 1
ATOM 775 O O . ASP A 1 99 ? 4.470 0.415 -5.636 1.00 98.44 99 ASP A O 1
ATOM 779 N N . GLY A 1 100 ? 3.791 1.520 -3.818 1.00 97.56 100 GLY A N 1
ATOM 780 C CA . GLY A 1 100 ? 4.171 2.844 -4.332 1.00 97.56 100 GLY A CA 1
ATOM 781 C C . GLY A 1 100 ? 3.196 3.435 -5.356 1.00 97.56 100 GLY A C 1
ATOM 782 O O . GLY A 1 100 ? 3.485 4.471 -5.937 1.00 97.56 100 GLY A O 1
ATOM 783 N N . THR A 1 101 ? 2.051 2.796 -5.605 1.00 98.06 101 THR A N 1
ATOM 784 C CA . THR A 1 101 ? 1.029 3.298 -6.534 1.00 98.06 101 THR A CA 1
ATOM 785 C C . THR A 1 101 ? -0.090 3.971 -5.754 1.00 98.06 101 THR A C 1
ATOM 787 O O . THR A 1 101 ? -0.774 3.313 -4.971 1.00 98.06 101 THR A O 1
ATOM 790 N N . SER A 1 102 ? -0.316 5.262 -5.998 1.00 97.69 102 SER A N 1
ATOM 791 C CA . SER A 1 102 ? -1.487 5.975 -5.477 1.00 97.69 102 SER A CA 1
ATOM 792 C C . SER A 1 102 ? -2.762 5.468 -6.153 1.00 97.69 102 SER A C 1
ATOM 794 O O . SER A 1 102 ? -2.905 5.577 -7.371 1.00 97.69 102 SER A O 1
ATOM 796 N N . LEU A 1 103 ? -3.701 4.957 -5.361 1.00 98.31 103 LEU A N 1
ATOM 797 C CA . LEU A 1 103 ? -4.969 4.389 -5.814 1.00 98.31 103 LEU A CA 1
ATOM 798 C C . LEU A 1 103 ? -6.132 4.910 -4.963 1.00 98.31 103 LEU A C 1
ATOM 800 O O . LEU A 1 103 ? -5.932 5.517 -3.910 1.00 98.31 103 LEU A O 1
ATOM 804 N N . THR A 1 104 ? -7.351 4.672 -5.441 1.00 98.38 104 THR A N 1
ATOM 805 C CA . THR A 1 104 ? -8.589 5.040 -4.749 1.00 98.38 104 THR A CA 1
ATOM 806 C C . THR A 1 104 ? -9.265 3.789 -4.215 1.00 98.38 104 THR A C 1
ATOM 808 O O . THR A 1 104 ? -9.505 2.846 -4.972 1.00 98.38 104 THR A O 1
ATOM 811 N N . VAL A 1 105 ? -9.593 3.804 -2.926 1.00 98.69 105 VAL A N 1
ATOM 812 C CA . VAL A 1 105 ? -10.368 2.747 -2.272 1.00 98.69 105 VAL A CA 1
ATOM 813 C C . VAL A 1 105 ? -11.812 2.801 -2.767 1.00 98.69 105 VAL A C 1
ATOM 815 O O . VAL A 1 105 ? -12.411 3.878 -2.842 1.00 98.69 105 VAL A O 1
ATOM 818 N N . ILE A 1 106 ? -12.381 1.653 -3.117 1.00 97.81 106 ILE A N 1
ATOM 819 C CA . ILE A 1 106 ? -13.766 1.554 -3.591 1.00 97.81 106 ILE A CA 1
ATOM 820 C C . ILE A 1 106 ? -14.675 1.129 -2.454 1.00 97.81 106 ILE A C 1
ATOM 822 O O . ILE A 1 106 ? -15.549 1.912 -2.091 1.00 97.81 106 ILE A O 1
ATOM 826 N N . ASP A 1 107 ? -14.403 -0.033 -1.866 1.00 98.31 107 ASP A N 1
ATOM 827 C CA . ASP A 1 107 ? -15.155 -0.582 -0.743 1.00 98.31 107 ASP A CA 1
ATOM 828 C C . ASP A 1 107 ? -14.225 -0.985 0.400 1.00 98.31 107 ASP A C 1
ATOM 830 O O . ASP A 1 107 ? -13.035 -1.253 0.200 1.00 98.31 107 ASP A O 1
ATOM 834 N N . VAL A 1 108 ? -14.795 -1.028 1.603 1.00 98.69 108 VAL A N 1
ATOM 835 C CA . VAL A 1 108 ? -14.131 -1.416 2.849 1.00 98.69 108 VAL A CA 1
ATOM 836 C C . VAL A 1 108 ? -15.094 -2.280 3.660 1.00 98.69 108 VAL A C 1
ATOM 838 O O . VAL A 1 108 ? -16.266 -1.937 3.801 1.00 98.69 108 VAL A O 1
ATOM 841 N N . ASP A 1 109 ? -14.595 -3.389 4.194 1.00 98.44 109 ASP A N 1
ATOM 842 C CA . ASP A 1 109 ? -15.281 -4.237 5.167 1.00 98.44 109 ASP A CA 1
ATOM 843 C C . ASP A 1 109 ? -14.371 -4.396 6.388 1.00 98.44 109 ASP A C 1
ATOM 845 O O . ASP A 1 109 ? -13.353 -5.094 6.341 1.00 98.44 109 ASP A O 1
ATOM 849 N N . ASP A 1 110 ? -14.737 -3.733 7.483 1.00 97.69 110 ASP A N 1
ATOM 850 C CA . ASP A 1 110 ? -13.972 -3.734 8.732 1.00 97.69 110 ASP A CA 1
ATOM 851 C C . ASP A 1 110 ? -13.988 -5.093 9.438 1.00 97.69 110 ASP A C 1
ATOM 853 O O . ASP A 1 110 ? -12.981 -5.517 10.009 1.00 97.69 110 ASP A O 1
ATOM 857 N N . VAL A 1 111 ? -15.108 -5.818 9.364 1.00 97.06 111 VAL A N 1
ATOM 858 C CA . VAL A 1 111 ? -15.264 -7.131 10.009 1.00 97.06 111 VAL A CA 1
ATOM 859 C C . VAL A 1 111 ? -14.353 -8.141 9.325 1.00 97.06 111 VAL A C 1
ATOM 861 O O . VAL A 1 111 ? -13.621 -8.891 9.979 1.00 97.06 111 VAL A O 1
ATOM 864 N N . GLN A 1 112 ? -14.356 -8.129 7.994 1.00 97.94 112 GLN A N 1
ATOM 865 C CA . GLN A 1 112 ? -13.484 -8.959 7.183 1.00 97.94 112 GLN A CA 1
ATOM 866 C C . GLN A 1 112 ? -12.096 -8.351 6.994 1.00 97.94 112 GLN A C 1
ATOM 868 O O . GLN A 1 112 ? -11.244 -9.033 6.439 1.00 97.94 112 GLN A O 1
ATOM 873 N N . ARG A 1 113 ? -11.792 -7.142 7.478 1.00 98.38 113 ARG A N 1
ATOM 874 C CA . ARG A 1 113 ? -10.499 -6.458 7.260 1.00 98.38 113 ARG A CA 1
ATOM 875 C C . ARG A 1 113 ? -10.072 -6.448 5.792 1.00 98.38 113 ARG A C 1
ATOM 877 O O . ARG A 1 113 ? -8.912 -6.724 5.463 1.00 98.38 113 ARG A O 1
ATOM 884 N N . THR A 1 114 ? -11.032 -6.229 4.907 1.00 98.81 114 THR A N 1
ATOM 885 C CA . THR A 1 114 ? -10.795 -6.201 3.468 1.00 98.81 114 THR A CA 1
ATOM 886 C C . THR A 1 114 ? -11.111 -4.841 2.898 1.00 98.81 114 THR A C 1
ATOM 888 O O . THR A 1 114 ? -11.996 -4.142 3.379 1.00 98.81 114 THR A O 1
ATOM 891 N N . PHE A 1 115 ? -10.408 -4.484 1.835 1.00 98.88 115 PHE A N 1
ATOM 892 C CA . PHE A 1 115 ? -10.716 -3.304 1.044 1.00 98.88 115 PHE A CA 1
ATOM 893 C C . PHE A 1 115 ? -10.452 -3.591 -0.429 1.00 98.88 115 PHE A C 1
ATOM 895 O O . PHE A 1 115 ? -9.706 -4.516 -0.768 1.00 98.88 115 PHE A O 1
ATOM 902 N N . SER A 1 116 ? -11.055 -2.796 -1.306 1.00 98.69 116 SER A N 1
ATOM 903 C CA . SER A 1 116 ? -10.925 -2.961 -2.750 1.00 98.69 116 SER A CA 1
ATOM 904 C C . SER A 1 116 ? -10.449 -1.695 -3.453 1.00 98.69 116 SER A C 1
ATOM 906 O O . SER A 1 116 ? -10.632 -0.576 -2.972 1.00 98.69 116 SER A O 1
ATOM 908 N N . ILE A 1 117 ? -9.831 -1.881 -4.617 1.00 98.62 117 ILE A N 1
ATOM 909 C CA . ILE A 1 117 ? -9.502 -0.821 -5.578 1.00 98.62 117 ILE A CA 1
ATOM 910 C C . ILE A 1 117 ? -9.881 -1.286 -6.983 1.00 98.62 117 ILE A C 1
ATOM 912 O O . ILE A 1 117 ? -9.984 -2.487 -7.238 1.00 98.62 117 ILE A O 1
ATOM 916 N N . MET A 1 118 ? -9.985 -0.343 -7.918 1.00 98.06 118 MET A N 1
ATOM 917 C CA . MET A 1 118 ? -10.094 -0.639 -9.348 1.00 98.06 118 MET A CA 1
ATOM 918 C C . MET A 1 118 ? -8.924 -0.015 -10.096 1.00 98.06 118 MET A C 1
ATOM 920 O O . MET A 1 118 ? -8.686 1.193 -10.038 1.00 98.06 118 MET A O 1
ATOM 924 N N . MET A 1 119 ? -8.180 -0.852 -10.809 1.00 98.25 119 MET A N 1
ATOM 925 C CA . MET A 1 119 ? -7.019 -0.441 -11.579 1.00 98.25 119 MET A CA 1
ATOM 926 C C . MET A 1 119 ? -7.389 -0.250 -13.047 1.00 98.25 119 MET A C 1
ATOM 928 O O . MET A 1 119 ? -7.661 -1.211 -13.765 1.00 98.25 119 MET A O 1
ATOM 932 N N . ILE A 1 120 ? -7.333 0.996 -13.513 1.00 97.56 120 ILE A N 1
ATOM 933 C CA . ILE A 1 120 ? -7.615 1.353 -14.908 1.00 97.56 120 ILE A CA 1
ATOM 934 C C . ILE A 1 120 ? -6.556 0.807 -15.875 1.00 97.56 120 ILE A C 1
ATOM 936 O O . ILE A 1 120 ? -5.378 0.710 -15.522 1.00 97.56 120 ILE A O 1
ATOM 940 N N . ALA A 1 121 ? -6.960 0.556 -17.124 1.00 97.19 121 ALA A N 1
ATOM 941 C CA . ALA A 1 121 ? -6.115 0.004 -18.190 1.00 97.19 121 ALA A CA 1
ATOM 942 C C . ALA A 1 121 ? -4.735 0.675 -18.314 1.00 97.19 121 ALA A C 1
ATOM 944 O O . ALA A 1 121 ? -3.719 -0.003 -18.448 1.00 97.19 121 ALA A O 1
ATOM 945 N N . TYR A 1 122 ? -4.671 2.010 -18.222 1.00 97.56 122 TYR A N 1
ATOM 946 C CA . TYR A 1 122 ? -3.398 2.730 -18.299 1.00 97.56 122 TYR A CA 1
ATOM 947 C C . TYR A 1 122 ? -2.428 2.293 -17.194 1.00 97.56 122 TYR A C 1
ATOM 949 O O . TYR A 1 122 ? -1.303 1.888 -17.490 1.00 97.56 122 TYR A O 1
ATOM 957 N N . THR A 1 123 ? -2.871 2.322 -15.934 1.00 97.69 123 THR A N 1
ATOM 958 C CA . THR A 1 123 ? -2.060 1.960 -14.764 1.00 97.69 123 THR A CA 1
ATOM 959 C C . THR A 1 123 ? -1.603 0.512 -14.831 1.00 97.69 123 THR A C 1
ATOM 961 O O . THR A 1 123 ? -0.459 0.230 -14.483 1.00 97.69 123 THR A O 1
ATOM 964 N N . GLN A 1 124 ? -2.430 -0.386 -15.376 1.00 97.50 124 GLN A N 1
ATOM 965 C CA . GLN A 1 124 ? -2.063 -1.795 -15.525 1.00 97.50 124 GLN A CA 1
ATOM 966 C C . GLN A 1 124 ? -0.762 -1.991 -16.327 1.00 97.50 124 GLN A C 1
ATOM 968 O O . GLN A 1 124 ? 0.019 -2.901 -16.066 1.00 97.50 124 GLN A O 1
ATOM 973 N N . THR A 1 125 ? -0.476 -1.109 -17.286 1.00 97.38 125 THR A N 1
ATOM 974 C CA . THR A 1 125 ? 0.755 -1.183 -18.094 1.00 97.38 125 THR A CA 1
ATOM 975 C C . THR A 1 125 ? 1.976 -0.539 -17.429 1.00 97.38 125 THR A C 1
ATOM 977 O O . THR A 1 125 ? 3.088 -0.650 -17.946 1.00 97.38 125 THR A O 1
ATOM 980 N N . ARG A 1 126 ? 1.787 0.166 -16.306 1.00 98.06 126 ARG A N 1
ATOM 981 C CA . ARG A 1 126 ? 2.813 1.004 -15.665 1.00 98.06 126 ARG A CA 1
ATOM 982 C C . ARG A 1 126 ? 3.353 0.441 -14.360 1.00 98.06 126 ARG A C 1
ATOM 984 O O . ARG A 1 126 ? 4.422 0.874 -13.944 1.00 98.06 126 ARG A O 1
ATOM 991 N N . VAL A 1 127 ? 2.639 -0.490 -13.732 1.00 98.12 127 VAL A N 1
ATOM 992 C CA . VAL A 1 127 ? 2.979 -1.004 -12.400 1.00 98.12 127 VAL A CA 1
ATOM 993 C C . VAL A 1 127 ? 3.037 -2.527 -12.380 1.00 98.12 127 VAL A C 1
ATOM 995 O O . VAL A 1 127 ? 2.506 -3.197 -13.262 1.00 98.12 127 VAL A O 1
ATOM 998 N N . VAL A 1 128 ? 3.693 -3.088 -11.365 1.00 97.44 128 VAL A N 1
ATOM 999 C CA . VAL A 1 128 ? 3.908 -4.543 -11.251 1.00 97.44 128 VAL A CA 1
ATOM 1000 C C . VAL A 1 128 ? 2.671 -5.322 -10.798 1.00 97.44 128 VAL A C 1
ATOM 1002 O O . VAL A 1 128 ? 2.551 -6.507 -11.097 1.00 97.44 128 VAL A O 1
ATOM 1005 N N . MET A 1 129 ? 1.741 -4.667 -10.100 1.00 97.56 129 MET A N 1
ATOM 1006 C CA . MET A 1 129 ? 0.611 -5.313 -9.419 1.00 97.56 129 MET A CA 1
ATOM 1007 C C . MET A 1 129 ? -0.281 -6.197 -10.318 1.00 97.56 129 MET A C 1
ATOM 1009 O O . MET A 1 129 ? -0.618 -7.289 -9.874 1.00 97.56 129 MET A O 1
ATOM 1013 N N . PRO A 1 130 ? -0.615 -5.842 -11.577 1.00 96.94 130 PRO A N 1
ATOM 1014 C CA . PRO A 1 130 ? -1.389 -6.711 -12.474 1.00 96.94 130 PRO A CA 1
ATOM 1015 C C . PRO A 1 130 ? -0.785 -8.084 -12.749 1.00 96.94 130 PRO A C 1
ATOM 1017 O O . PRO A 1 130 ? -1.502 -8.969 -13.203 1.00 96.94 130 PRO A O 1
ATOM 1020 N N . ARG A 1 131 ? 0.525 -8.244 -12.527 1.00 95.44 131 ARG A N 1
ATOM 1021 C CA . ARG A 1 131 ? 1.257 -9.496 -12.754 1.00 95.44 131 ARG A CA 1
ATOM 1022 C C . ARG A 1 131 ? 1.341 -10.369 -11.501 1.00 95.44 131 ARG A C 1
ATOM 1024 O O . ARG A 1 131 ? 1.847 -11.481 -11.597 1.00 95.44 131 ARG A O 1
ATOM 1031 N N . LYS A 1 132 ? 0.901 -9.862 -10.346 1.00 96.62 132 LYS A N 1
ATOM 1032 C CA . LYS A 1 132 ? 0.902 -10.603 -9.083 1.00 96.62 132 LYS A CA 1
ATOM 1033 C C . LYS A 1 132 ? -0.216 -11.644 -9.056 1.00 96.62 132 LYS A C 1
ATOM 1035 O O . LYS A 1 132 ? -1.292 -11.428 -9.617 1.00 96.62 132 LYS A O 1
ATOM 1040 N N . ALA A 1 133 ? 0.051 -12.761 -8.392 1.00 96.06 133 ALA A N 1
ATOM 1041 C CA . ALA A 1 133 ? -0.895 -13.847 -8.189 1.00 96.06 133 ALA A CA 1
ATOM 1042 C C . ALA A 1 133 ? -1.772 -13.617 -6.946 1.00 96.06 133 ALA A C 1
ATOM 1044 O O . ALA A 1 133 ? -1.492 -12.764 -6.102 1.00 96.06 133 ALA A O 1
ATOM 1045 N N . LEU A 1 134 ? -2.836 -14.413 -6.811 1.00 98.06 134 LEU A N 1
ATOM 1046 C CA . LEU A 1 134 ? -3.595 -14.474 -5.561 1.00 98.06 134 LEU A CA 1
ATOM 1047 C C . LEU A 1 134 ? -2.679 -14.946 -4.422 1.00 98.06 134 LEU A C 1
ATOM 1049 O O . LEU A 1 134 ? -1.875 -15.859 -4.602 1.00 98.06 134 LEU A O 1
ATOM 1053 N N . GLY A 1 135 ? -2.805 -14.320 -3.255 1.00 97.81 135 GLY A N 1
ATOM 1054 C CA . GLY A 1 135 ? -1.955 -14.558 -2.087 1.00 97.81 135 GLY A CA 1
ATOM 1055 C C . GLY A 1 135 ? -0.649 -13.756 -2.062 1.00 97.81 135 GLY A C 1
ATOM 1056 O O . GLY A 1 135 ? -0.037 -13.650 -0.995 1.00 97.81 135 GLY A O 1
ATOM 1057 N N . ASP A 1 136 ? -0.241 -13.140 -3.178 1.00 97.88 136 ASP A N 1
ATOM 1058 C CA . ASP A 1 136 ? 0.963 -12.309 -3.208 1.00 97.88 136 ASP A CA 1
ATOM 1059 C C . ASP A 1 136 ? 0.839 -11.107 -2.270 1.00 97.88 136 ASP A C 1
ATOM 1061 O O . ASP A 1 136 ? -0.222 -10.494 -2.120 1.00 97.88 136 ASP A O 1
ATOM 1065 N N . GLN A 1 137 ? 1.976 -10.747 -1.673 1.00 97.94 137 GLN A N 1
ATOM 1066 C CA . GLN A 1 137 ? 2.089 -9.617 -0.760 1.00 97.94 137 GLN A CA 1
ATOM 1067 C C . GLN A 1 137 ? 2.312 -8.305 -1.518 1.00 97.94 137 GLN A C 1
ATOM 1069 O O . GLN A 1 137 ? 3.165 -8.205 -2.413 1.00 97.94 137 GLN A O 1
ATOM 1074 N N . VAL A 1 138 ? 1.586 -7.275 -1.104 1.00 98.56 138 VAL A N 1
ATOM 1075 C CA . VAL A 1 138 ? 1.652 -5.907 -1.625 1.00 98.56 138 VAL A CA 1
ATOM 1076 C C . VAL A 1 138 ? 1.947 -4.975 -0.459 1.00 98.56 138 VAL A C 1
ATOM 1078 O O . VAL A 1 138 ? 1.287 -5.054 0.574 1.00 98.56 138 VAL A O 1
ATOM 1081 N N . ASN A 1 139 ? 2.946 -4.106 -0.597 1.00 98.81 139 ASN A N 1
ATOM 1082 C CA . ASN A 1 139 ? 3.233 -3.106 0.428 1.00 98.81 139 ASN A CA 1
ATOM 1083 C C . ASN A 1 139 ? 2.070 -2.122 0.518 1.00 98.81 139 ASN A C 1
ATOM 1085 O O . ASN A 1 139 ? 1.663 -1.593 -0.516 1.00 98.81 139 ASN A O 1
ATOM 1089 N N . VAL A 1 140 ? 1.590 -1.832 1.725 1.00 98.75 140 VAL A N 1
ATOM 1090 C CA . VAL A 1 140 ? 0.552 -0.827 1.957 1.00 98.75 140 VAL A CA 1
ATOM 1091 C C . VAL A 1 140 ? 1.089 0.328 2.794 1.00 98.75 140 VAL A C 1
ATOM 1093 O O . VAL A 1 140 ? 1.740 0.140 3.821 1.00 98.75 140 VAL A O 1
ATOM 1096 N N . GLU A 1 141 ? 0.804 1.539 2.340 1.00 98.69 141 GLU A N 1
ATOM 1097 C CA . GLU A 1 141 ? 0.951 2.775 3.100 1.00 98.69 141 GLU A CA 1
ATOM 1098 C C . GLU A 1 141 ? -0.406 3.482 3.072 1.00 98.69 141 GLU A C 1
ATOM 1100 O O . GLU A 1 141 ? -0.942 3.779 1.998 1.00 98.69 141 GLU A O 1
ATOM 1105 N N . VAL A 1 142 ? -0.994 3.692 4.251 1.00 98.31 142 VAL A N 1
ATOM 1106 C CA . VAL A 1 142 ? -2.261 4.430 4.362 1.00 98.31 142 VAL A CA 1
ATOM 1107 C C . VAL A 1 142 ? -2.015 5.930 4.312 1.00 98.31 142 VAL A C 1
ATOM 1109 O O . VAL A 1 142 ? -0.931 6.406 4.657 1.00 98.31 142 VAL A O 1
ATOM 1112 N N . ASP A 1 143 ? -3.042 6.683 3.926 1.00 97.06 143 ASP A N 1
ATOM 1113 C CA . ASP A 1 143 ? -2.951 8.136 3.849 1.00 97.06 143 ASP A CA 1
ATOM 1114 C C . ASP A 1 143 ? -2.582 8.734 5.218 1.00 97.06 143 ASP A C 1
ATOM 1116 O O . ASP A 1 143 ? -3.269 8.552 6.232 1.00 97.06 143 ASP A O 1
ATOM 1120 N N . MET A 1 144 ? -1.481 9.485 5.241 1.00 95.50 144 MET A N 1
ATOM 1121 C CA . MET A 1 144 ? -0.976 10.147 6.439 1.00 95.50 144 MET A CA 1
ATOM 1122 C C . MET A 1 144 ? -2.014 11.096 7.059 1.00 95.50 144 MET A C 1
ATOM 1124 O O . MET A 1 144 ? -2.022 11.291 8.278 1.00 95.50 144 MET A O 1
ATOM 1128 N N . MET A 1 145 ? -2.919 11.659 6.251 1.00 94.94 145 MET A N 1
ATOM 1129 C CA . MET A 1 145 ? -4.018 12.489 6.745 1.00 94.94 145 MET A CA 1
ATOM 1130 C C . MET A 1 145 ? -4.910 11.732 7.735 1.00 94.94 145 MET A C 1
ATOM 1132 O O . MET A 1 145 ? -5.290 12.302 8.759 1.00 94.94 145 MET A O 1
ATOM 1136 N N . GLY A 1 146 ? -5.175 10.442 7.495 1.00 95.00 146 GLY A N 1
ATOM 1137 C CA . GLY A 1 146 ? -5.944 9.594 8.409 1.00 95.00 146 GLY A CA 1
ATOM 1138 C C . GLY A 1 146 ? -5.260 9.435 9.769 1.00 95.00 146 GLY A C 1
ATOM 1139 O O . GLY A 1 146 ? -5.898 9.574 10.814 1.00 95.00 146 GLY A O 1
ATOM 1140 N N . LYS A 1 147 ? -3.934 9.247 9.776 1.00 95.44 147 LYS A N 1
ATOM 1141 C CA . LYS A 1 147 ? -3.136 9.134 11.011 1.00 95.44 147 LYS A CA 1
ATOM 1142 C C . LYS A 1 147 ? -3.157 10.425 11.828 1.00 95.44 147 LYS A C 1
ATOM 1144 O O . LYS A 1 147 ? -3.333 10.383 13.047 1.00 95.44 147 LYS A O 1
ATOM 1149 N N . TYR A 1 148 ? -2.998 11.579 11.176 1.00 96.44 148 TYR A N 1
ATOM 1150 C CA . TYR A 1 148 ? -3.083 12.874 11.858 1.00 96.44 148 TYR A CA 1
ATOM 1151 C C . TYR A 1 148 ? -4.485 13.154 12.401 1.00 96.44 148 TYR A C 1
ATOM 1153 O O . TYR A 1 148 ? -4.600 13.649 13.524 1.00 96.44 148 TYR A O 1
ATOM 1161 N N . ALA A 1 149 ? -5.532 12.806 11.647 1.00 95.81 149 ALA A N 1
ATOM 1162 C CA . ALA A 1 149 ? -6.911 12.944 12.098 1.00 95.81 149 ALA A CA 1
ATOM 1163 C C . ALA A 1 149 ? -7.176 12.092 13.352 1.00 95.81 149 ALA A C 1
ATOM 1165 O O . ALA A 1 149 ? -7.621 12.635 14.362 1.00 95.8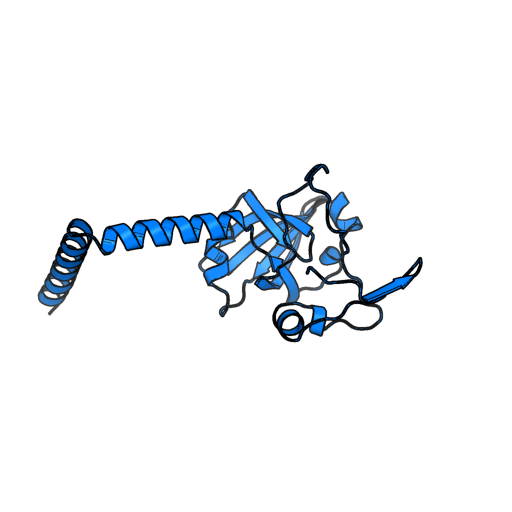1 149 ALA A O 1
ATOM 1166 N N . SER A 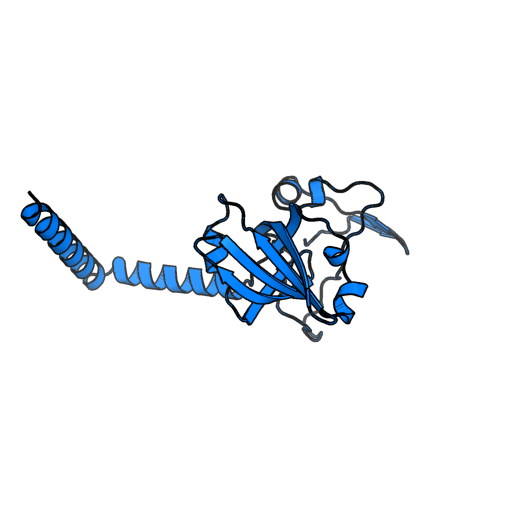1 150 ? -6.809 10.803 13.330 1.00 94.06 150 SER A N 1
ATOM 1167 C CA . SER A 1 150 ? -6.946 9.895 14.484 1.00 94.06 150 SER A CA 1
ATOM 1168 C C . SER A 1 150 ? -6.216 10.426 15.710 1.00 94.06 150 SER A C 1
ATOM 1170 O O . SER A 1 150 ? -6.826 10.622 16.758 1.00 94.06 150 SER A O 1
ATOM 1172 N N . LYS A 1 151 ? -4.933 10.785 15.562 1.00 94.81 151 LYS A N 1
ATOM 1173 C CA . LYS A 1 151 ? -4.130 11.323 16.668 1.00 94.81 151 LYS A CA 1
ATOM 1174 C C . LYS A 1 151 ? -4.722 12.614 17.244 1.00 94.81 151 LYS A C 1
ATOM 1176 O O . LYS A 1 151 ? -4.658 12.838 18.452 1.00 94.81 151 LYS A O 1
ATOM 1181 N N . GLY A 1 152 ? -5.279 13.476 16.392 1.00 95.44 152 GLY A N 1
ATOM 1182 C CA . GLY A 1 152 ? -5.950 14.705 16.813 1.00 95.44 152 GLY A CA 1
ATOM 1183 C C . GLY A 1 152 ? -7.222 14.435 17.618 1.00 95.44 152 GLY A C 1
ATOM 1184 O O . GLY A 1 152 ? -7.414 15.035 18.677 1.00 95.44 152 GLY A O 1
ATOM 1185 N N . VAL A 1 153 ? -8.058 13.504 17.152 1.00 93.94 153 VAL A N 1
ATOM 1186 C CA . VAL A 1 153 ? -9.286 13.086 17.845 1.00 93.94 153 VAL A CA 1
ATOM 1187 C C . VAL A 1 153 ? -8.962 12.407 19.176 1.00 93.94 153 VAL A C 1
ATOM 1189 O O . VAL A 1 153 ? -9.529 12.782 20.199 1.00 93.94 153 VAL A O 1
ATOM 1192 N N . GLU A 1 154 ? -8.002 11.482 19.207 1.00 91.44 154 GLU A N 1
ATOM 1193 C CA . GLU A 1 154 ? -7.541 10.824 20.437 1.00 91.44 154 GLU A CA 1
ATOM 1194 C C . GLU A 1 154 ? -7.057 11.839 21.479 1.00 91.44 154 GLU A C 1
ATOM 1196 O O . GLU A 1 154 ? -7.428 11.764 22.651 1.00 91.44 154 GLU A O 1
ATOM 1201 N N . ALA A 1 155 ? -6.268 12.831 21.055 1.00 92.06 155 ALA A N 1
ATOM 1202 C CA . ALA A 1 155 ? -5.797 13.889 21.940 1.00 92.06 155 ALA A CA 1
ATOM 1203 C C . ALA A 1 155 ? -6.948 14.756 22.478 1.00 92.06 155 ALA A C 1
ATOM 1205 O O . ALA A 1 155 ? -6.923 15.146 23.645 1.00 92.06 155 ALA A O 1
ATOM 1206 N N . MET A 1 156 ? -7.958 15.053 21.654 1.00 90.62 156 MET A N 1
ATOM 1207 C CA . MET A 1 156 ? -9.148 15.792 22.082 1.00 90.62 156 MET A CA 1
ATOM 1208 C C . MET A 1 156 ? -9.956 15.000 23.115 1.00 90.62 156 MET A C 1
ATOM 1210 O O . MET A 1 156 ? -10.287 15.542 24.168 1.00 90.62 156 MET A O 1
ATOM 1214 N N . ILE A 1 157 ? -10.2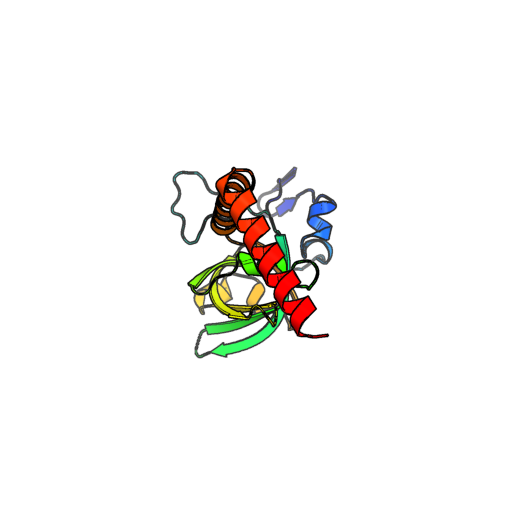17 13.718 22.845 1.00 89.81 157 ILE A N 1
ATOM 1215 C CA . ILE A 1 157 ? -10.956 12.828 23.749 1.00 89.81 157 ILE A CA 1
ATOM 1216 C C . ILE A 1 157 ? -10.219 12.695 25.079 1.00 89.81 157 ILE A C 1
ATOM 1218 O O . ILE A 1 157 ? -10.835 12.845 26.130 1.00 89.81 157 ILE A O 1
ATOM 1222 N N . LYS A 1 158 ? -8.899 12.483 25.055 1.00 86.62 158 LYS A N 1
ATOM 1223 C CA . LYS A 1 158 ? -8.099 12.376 26.278 1.00 86.62 158 LYS A CA 1
ATOM 1224 C C . LYS A 1 158 ? -8.219 13.628 27.149 1.00 86.62 158 LYS A C 1
ATOM 1226 O O . LYS A 1 158 ? -8.489 13.524 28.335 1.00 86.62 158 LYS A O 1
ATOM 1231 N N . ARG A 1 159 ? -8.100 14.818 26.551 1.00 87.44 159 ARG A N 1
ATOM 1232 C CA . ARG A 1 159 ? -8.244 16.090 27.282 1.00 87.44 159 ARG A CA 1
ATOM 1233 C C . ARG A 1 159 ? -9.643 16.285 27.860 1.00 87.44 159 ARG A C 1
ATOM 1235 O O . ARG A 1 159 ? -9.766 16.905 28.907 1.00 87.44 159 ARG A O 1
ATOM 1242 N N . PHE A 1 160 ? -10.672 15.798 27.171 1.00 86.00 160 PHE A N 1
ATOM 1243 C CA . PHE A 1 160 ? -12.041 15.838 27.674 1.00 86.00 160 PHE A CA 1
ATOM 1244 C C . PHE A 1 160 ? -12.230 14.889 28.866 1.00 86.00 160 PHE A C 1
ATOM 1246 O O . PHE A 1 160 ? -12.807 15.288 29.872 1.00 86.00 160 PHE A O 1
ATOM 1253 N N . LEU A 1 161 ? -11.709 13.661 28.771 1.00 83.44 161 LEU A N 1
ATOM 1254 C CA . LEU A 1 161 ? -11.788 12.655 29.836 1.00 83.44 161 LEU A CA 1
ATOM 1255 C C . LEU A 1 161 ? -10.992 13.043 31.088 1.00 83.44 161 LEU A C 1
ATOM 1257 O O . LEU A 1 161 ? -11.456 12.771 32.188 1.00 83.44 161 LEU A O 1
ATOM 1261 N N . ASP A 1 162 ? -9.844 13.699 30.918 1.00 83.31 162 ASP A N 1
ATOM 1262 C CA . ASP A 1 162 ? -8.987 14.166 32.017 1.00 83.31 162 ASP A CA 1
ATOM 1263 C C . ASP A 1 162 ? -9.545 15.431 32.724 1.00 83.31 162 ASP A C 1
ATOM 1265 O O . ASP A 1 162 ? -8.931 15.937 33.661 1.00 83.31 162 ASP A O 1
ATOM 1269 N N . GLY A 1 163 ? -10.674 15.989 32.263 1.00 81.25 163 GLY A N 1
ATOM 1270 C CA . GLY A 1 163 ? -11.346 17.139 32.882 1.00 81.25 163 GLY A CA 1
ATOM 1271 C C . GLY A 1 163 ? -12.491 16.739 33.822 1.00 81.25 163 GLY A C 1
ATOM 1272 O O . GLY A 1 163 ? -13.028 15.639 33.719 1.00 81.25 163 GLY A O 1
ATOM 1273 N N . GLU A 1 164 ? -12.932 17.661 34.690 1.00 74.25 164 GLU A N 1
ATOM 1274 C CA . GLU A 1 164 ? -14.018 17.416 35.667 1.00 74.25 164 GLU A CA 1
ATOM 1275 C C . GLU A 1 164 ? -15.318 16.895 35.014 1.00 74.25 164 GLU A C 1
ATOM 1277 O O . GLU A 1 164 ? -15.999 16.022 35.557 1.00 74.25 164 GLU A O 1
ATOM 1282 N N . GLU A 1 165 ? -15.660 17.381 33.813 1.00 75.25 165 GLU A N 1
ATOM 1283 C CA . GLU A 1 165 ? -16.817 16.887 33.049 1.00 75.25 165 GLU A CA 1
ATOM 1284 C C . GLU A 1 165 ? -16.630 15.444 32.549 1.00 75.25 165 GLU A C 1
ATOM 1286 O O . GLU A 1 165 ? -17.587 14.662 32.526 1.00 75.25 165 GLU A O 1
ATOM 1291 N N . GLY A 1 166 ? -15.402 15.080 32.174 1.00 77.06 166 GLY A N 1
ATOM 1292 C CA . GLY A 1 166 ? -15.024 13.739 31.742 1.00 77.06 166 GLY A CA 1
ATOM 1293 C C . GLY A 1 166 ? -15.133 12.725 32.873 1.00 77.06 166 GLY A C 1
ATOM 1294 O O . GLY A 1 166 ? -15.795 11.697 32.713 1.00 77.06 166 GLY A O 1
ATOM 1295 N N . GLU A 1 167 ? -14.583 13.051 34.044 1.00 77.25 167 GLU A N 1
ATOM 1296 C CA . GLU A 1 167 ? -14.702 12.227 35.254 1.00 77.25 167 GLU A CA 1
ATOM 1297 C C . GLU A 1 167 ? -16.171 11.988 35.628 1.00 77.25 167 GLU A C 1
ATOM 1299 O O . GLU A 1 167 ? -16.584 10.855 35.898 1.00 77.25 167 GLU A O 1
ATOM 1304 N N . HIS A 1 168 ? -16.998 13.036 35.560 1.00 80.31 168 HIS A N 1
ATOM 1305 C CA . HIS A 1 168 ? -18.425 12.936 35.849 1.00 80.31 168 HIS A CA 1
ATOM 1306 C C . HIS A 1 168 ? -19.184 12.058 34.836 1.00 80.31 168 HIS A C 1
ATOM 1308 O O . HIS A 1 168 ? -20.105 11.319 35.205 1.00 80.31 168 HIS A O 1
ATOM 1314 N N . MET A 1 169 ? -18.809 12.100 33.553 1.00 80.06 169 MET A N 1
ATOM 1315 C CA . MET A 1 169 ? -19.388 11.231 32.524 1.00 80.06 169 MET A CA 1
ATOM 1316 C C . MET A 1 169 ? -18.980 9.766 32.726 1.00 80.06 169 MET A C 1
ATOM 1318 O O . MET A 1 169 ? -19.840 8.884 32.652 1.00 80.06 169 MET A O 1
ATOM 1322 N N . VAL A 1 170 ? -17.702 9.504 33.026 1.00 82.69 170 VAL A N 1
ATOM 1323 C CA . VAL A 1 170 ? -17.191 8.153 33.311 1.00 82.69 170 VAL A CA 1
ATOM 1324 C C . VAL A 1 170 ? -17.912 7.553 34.516 1.00 82.69 170 VAL A C 1
ATOM 1326 O O . VAL A 1 170 ? -18.394 6.423 34.422 1.00 82.69 170 VAL A O 1
ATOM 1329 N N . ALA A 1 171 ? -18.080 8.318 35.599 1.00 79.69 171 ALA A N 1
ATOM 1330 C CA . ALA A 1 171 ? -18.828 7.887 36.780 1.00 79.69 171 ALA A CA 1
ATOM 1331 C C . ALA A 1 171 ? -20.270 7.473 36.430 1.00 79.69 171 ALA A C 1
ATOM 1333 O O . ALA A 1 171 ? -20.693 6.363 36.749 1.00 79.69 171 ALA A O 1
ATOM 1334 N N . LYS A 1 172 ? -20.998 8.297 35.659 1.00 85.56 172 LYS A N 1
ATOM 1335 C CA . LYS A 1 172 ? -22.368 7.974 35.211 1.00 85.56 172 LYS A CA 1
ATOM 1336 C C . LYS A 1 172 ? -22.450 6.715 34.348 1.00 85.56 172 LYS A C 1
ATOM 1338 O O . LYS A 1 172 ? -23.439 5.979 34.422 1.00 85.56 172 LYS A O 1
ATOM 1343 N N . VAL A 1 173 ? -21.462 6.481 33.485 1.00 85.44 173 VAL A N 1
ATOM 1344 C CA . VAL A 1 173 ? -21.404 5.257 32.671 1.00 85.44 173 VAL A CA 1
ATOM 1345 C C . VAL A 1 173 ? -21.152 4.044 33.566 1.00 85.44 173 VAL A C 1
ATOM 1347 O O . VAL A 1 173 ? -21.849 3.039 33.412 1.00 85.44 173 VAL A O 1
ATOM 1350 N N . LEU A 1 174 ? -20.227 4.151 34.525 1.00 85.38 174 LEU A N 1
ATOM 1351 C CA . LEU A 1 174 ? -19.932 3.095 35.493 1.00 85.38 174 LEU A CA 1
ATOM 1352 C C . LEU A 1 174 ? -21.183 2.718 36.298 1.00 85.38 174 LEU A C 1
ATOM 1354 O O . LEU A 1 174 ? -21.546 1.542 36.351 1.00 85.38 174 LEU A O 1
ATOM 1358 N N . ASP A 1 175 ? -21.898 3.715 36.821 1.00 87.62 175 ASP A N 1
ATOM 1359 C CA . ASP A 1 175 ? -23.133 3.527 37.586 1.00 87.62 175 ASP A CA 1
ATOM 1360 C C . ASP A 1 175 ? -24.211 2.810 36.765 1.00 87.62 175 ASP A C 1
ATOM 1362 O O . ASP A 1 175 ? -24.852 1.875 37.245 1.00 87.62 175 ASP A O 1
ATOM 1366 N N . ARG A 1 176 ? -24.384 3.179 35.486 1.00 87.31 176 ARG A N 1
ATOM 1367 C CA . ARG A 1 176 ? -25.324 2.488 34.583 1.00 87.31 176 ARG A CA 1
ATOM 1368 C C . ARG A 1 176 ? -24.935 1.034 34.326 1.00 87.31 176 ARG A C 1
ATOM 1370 O O . ARG A 1 176 ? -25.819 0.180 34.244 1.00 87.31 176 ARG A O 1
ATOM 1377 N N . VAL A 1 177 ? -23.644 0.744 34.161 1.00 83.69 177 VAL A N 1
ATOM 1378 C CA . VAL A 1 177 ? -23.154 -0.626 33.935 1.00 83.69 177 VAL A CA 1
ATOM 1379 C C . VAL A 1 177 ? -23.347 -1.480 35.189 1.00 83.69 177 VAL A C 1
ATOM 1381 O O . VAL A 1 177 ? -23.823 -2.613 35.086 1.00 83.69 177 VAL A O 1
ATOM 1384 N N . LEU A 1 178 ? -23.041 -0.934 36.369 1.00 85.62 178 LEU A N 1
ATOM 1385 C CA . LEU A 1 178 ? -23.252 -1.601 37.654 1.00 85.62 178 LEU A CA 1
ATOM 1386 C C . LEU A 1 178 ? -24.742 -1.852 37.920 1.00 85.62 178 LEU A C 1
ATOM 1388 O O . LEU A 1 178 ? -25.115 -2.975 38.258 1.00 85.62 178 LEU A O 1
ATOM 1392 N N . ALA A 1 179 ? -25.609 -0.867 37.668 1.00 84.56 179 ALA A N 1
ATOM 1393 C CA . ALA A 1 179 ? -27.058 -1.015 37.807 1.00 84.56 179 ALA A CA 1
ATOM 1394 C C . ALA A 1 179 ? -27.639 -2.080 36.859 1.00 84.56 179 ALA A C 1
ATOM 1396 O O . ALA A 1 179 ? -28.504 -2.863 37.256 1.00 84.56 179 ALA A O 1
ATOM 1397 N N . LYS A 1 180 ? -27.140 -2.169 35.617 1.00 82.19 180 LYS A N 1
ATOM 1398 C CA . LYS A 1 180 ? -27.523 -3.239 34.679 1.00 82.19 180 LYS A CA 1
ATOM 1399 C C . LYS A 1 180 ? -27.082 -4.627 35.147 1.00 82.19 180 LYS A C 1
ATOM 1401 O O . LYS A 1 180 ? -27.837 -5.576 34.974 1.00 82.19 180 LYS A O 1
ATOM 1406 N N . ARG A 1 181 ? -25.892 -4.763 35.744 1.00 73.56 181 ARG A N 1
ATOM 1407 C CA . ARG A 1 181 ? -25.417 -6.046 36.300 1.00 73.56 181 ARG A CA 1
ATOM 1408 C C . ARG A 1 181 ? -26.198 -6.474 37.541 1.00 73.56 181 ARG A C 1
ATOM 1410 O O . ARG A 1 181 ? -26.502 -7.649 37.676 1.00 73.56 181 ARG A O 1
ATOM 1417 N N . ALA A 1 182 ? -26.565 -5.529 38.402 1.00 71.44 182 ALA A N 1
ATOM 1418 C CA . ALA A 1 182 ? -27.367 -5.806 39.593 1.00 71.44 182 ALA A CA 1
ATOM 1419 C C . ALA A 1 182 ? -28.824 -6.197 39.275 1.00 71.44 182 ALA A C 1
ATOM 1421 O O . ALA A 1 182 ? -29.469 -6.838 40.089 1.00 71.44 182 ALA A O 1
ATOM 1422 N N . SER A 1 183 ? -29.341 -5.819 38.101 1.00 67.56 183 SER A N 1
ATOM 1423 C CA . SER A 1 183 ? -30.696 -6.165 37.632 1.00 67.56 183 SER A CA 1
ATOM 1424 C C . SER A 1 183 ? -30.751 -7.412 36.738 1.00 67.56 183 SER A C 1
ATOM 1426 O O . SER A 1 183 ? -31.823 -7.772 36.257 1.00 67.56 183 SER A O 1
ATOM 1428 N N . SER A 1 184 ? -29.607 -8.057 36.494 1.00 57.47 184 SER A N 1
ATOM 1429 C CA . SER A 1 184 ? -29.488 -9.312 35.734 1.00 57.47 184 SER A CA 1
ATOM 1430 C C . SER A 1 184 ? -29.000 -10.500 36.586 1.00 57.47 184 SER A C 1
ATOM 1432 O O . SER A 1 184 ? -28.706 -11.560 36.032 1.00 57.47 184 SER A O 1
ATOM 1434 N N . GLN A 1 185 ? -28.959 -10.331 37.914 1.00 46.84 185 GLN A N 1
ATOM 1435 C CA . GLN A 1 185 ? -28.937 -11.395 38.931 1.00 46.84 185 GLN A CA 1
ATOM 1436 C C . GLN A 1 185 ? -30.313 -11.497 39.586 1.00 46.84 185 GLN A C 1
ATOM 1438 O O . GLN A 1 185 ? -30.685 -12.632 39.951 1.00 46.84 185 GLN A O 1
#

InterPro domains:
  IPR001783 Lumazine-binding protein [PIRSF000498] (1-157)
  IPR001783 Lumazine-binding protein [PTHR21098] (1-154)
  IPR001783 Lumazine-binding protein [TIGR00187] (2-155)
  IPR001783 Lumazine-binding protein [cd00402] (1-145)
  IPR017938 Riboflavin synthase-like beta-barrel [SSF63380] (1-44)
  IPR017938 Riboflavin synthase-like beta-barrel [SSF63380] (48-158)
  IPR023366 ATP synthase subunit alpha, N-terminal domain-like superfamily [G3DSA:2.40.30.20] (1-54)
  IPR023366 ATP synthase subunit alpha, N-terminal domain-like superfamily [G3DSA:2.40.30.20] (56-162)
  IPR026017 Lumazine-binding domain [PF00677] (1-41)
  IPR026017 Lumazine-binding domain [PF00677] (54-143)
  IPR026017 Lumazine-binding domain [PS51177] (1-51)
  IPR026017 Lumazine-binding domain [PS5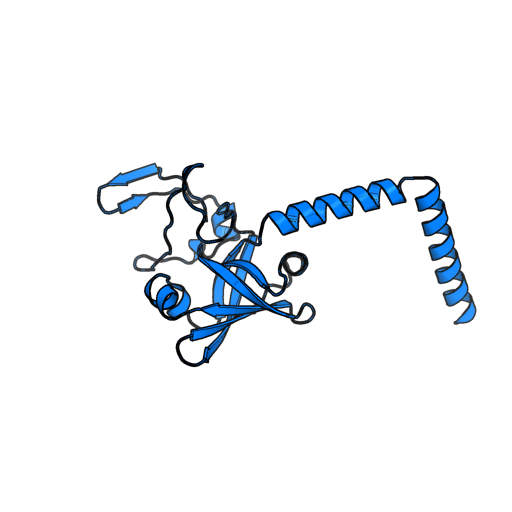1177] (52-153)

Foldseek 3Di:
DDFDFPDDDPPDTDTDADPVNCQAFCPVVDDPPDDAADDDDDDPPDDDPAADDPVDFRHKWFWADWDDDPQKIKTKTADDPVVLVVLLQQDAQFWKAKSNDIFGWHDADSVRRMTMTIGGNVVCVRGDVVVDDGGDIITIDGHVVSVVVVVVVVVVLVVCCPDPNNVVVVVVVVVVVVVVVVVVD

pLDDT: mean 93.67, std 7.98, range [46.84, 98.88]

Radius of gyration: 21.45 Å; chains: 1; bounding box: 56×37×59 Å

Secondary structure (DSSP, 8-state):
----EEEE-SS-EEE---HHHHHHSGGGG--TT------PPPPTTS--SS--------EEEEEEEEEEETTEEEEEEE--GGGGGGGGG--TT-EEEETTEEEEEEEEETTTTEEEEEE-HHHHTTSSGGGPPTT-EEEEEE-HHHHHHHHHHHHHHHHHHTSHHHHHHHHHHHHHHHHHHHT--

Organism: NCBI:txid101097